Protein AF-A0A318KIQ6-F1 (afdb_monomer_lite)

Foldseek 3Di:
DVCCVPPWDPDDVVDDHTHAAAEAEAEELLQDLDDCPVVLVCLVVPPLVGHHYAYENEAPNRLQLSVVSNDLRYKYFHDPPPVLVVVVVVLVVVLVVVQVPCPPDPDDSDSPCVPPPCVGIDRDDDRDDDDSDPLFKFWAWAAEQPPRFIKIWIWGWDWDFDDDPPDTDTQTATETPDMGTDGPCVCVVADPDFFPDWDKCVRYHDACADPPPRQRGQADADPVLHGGGDNAFQWGAGSPPRDIDGDHDDPDIDIHGGGRD

Radius of gyration: 24.83 Å; chains: 1; bounding box: 54×43×73 Å

pLDDT: mean 78.23, std 15.06, range [34.94, 96.44]

Sequence (261 aa):
MNEIASQVRRSVPGGEKGDWKPLVFFMTDGKATDDTGAAVRRWKQDFAMRAHLVVIGIGKYAALEALAVLTPDVLRLENTNETALKKYIQWISASIGAQSRSVGIGEPARVSLAKLDESFLKKIEGMAQANAVDEDFVVVTGKCQNTKLPYLMKYERQNHSIRARSFHIDSEGYHLVGVYPAERDFDALSDPRANVRTVNSDLLIGTPGCPHCGNPIAFAMCSCGTVFCVQGAGTAQCPGCERELEMSASDEAFDVVRGRG

Secondary structure (DSSP, 8-state):
-HHHHHHSPPPPTTS-----S-EEEEEE-S--SS--HHHHHHIIIIITTTSEEEEEEESTT--HHHHHTT-S-EEEE---SHHHHHHHHHHHHHHHHHHHH-TTSSS-----GGG--TTTEEEP-S------S-SSEEEEEEE-TTT--EEEEEEEEEEEEEEETTEEEEEEEEEEEEEEE--TTHHHHS--SPP--EEEGGGEE--PPPTTT--SEEEEE-TTS-EEEESSSEEEE-TTT--EEEE-------EEEPPP-

InterPro domains:
  IPR028274 TerY-C metal binding domain [PF15616] (134-261)
  IPR036465 von Willebrand factor A-like domain superfamily [SSF53300] (15-94)

Organism: NCBI:txid1054498

Structure (mmCIF, N/CA/C/O backbone):
data_AF-A0A318KIQ6-F1
#
_entry.id   AF-A0A318KIQ6-F1
#
loop_
_atom_site.group_PDB
_atom_site.id
_atom_site.type_symbol
_atom_site.label_atom_id
_atom_site.label_alt_id
_atom_site.label_comp_id
_atom_site.label_asym_id
_atom_site.label_entity_id
_atom_site.label_seq_id
_atom_site.pdbx_PDB_ins_code
_atom_site.Cartn_x
_atom_site.Cartn_y
_atom_site.Cartn_z
_atom_site.occupancy
_atom_site.B_iso_or_equiv
_atom_site.auth_seq_id
_atom_site.auth_comp_id
_atom_site.auth_asym_id
_atom_site.auth_atom_id
_atom_site.pdbx_PDB_model_num
ATOM 1 N N . MET A 1 1 ? -7.172 -9.253 21.217 1.00 75.12 1 MET A N 1
ATOM 2 C CA . MET A 1 1 ? -8.401 -9.983 21.659 1.00 75.12 1 MET A CA 1
ATOM 3 C C . MET A 1 1 ? -8.138 -10.840 22.891 1.00 75.12 1 MET A C 1
ATOM 5 O O . MET A 1 1 ? -9.030 -10.966 23.725 1.00 75.12 1 MET A O 1
ATOM 9 N N . ASN A 1 2 ? -6.946 -11.429 23.023 1.00 80.88 2 ASN A N 1
ATOM 10 C CA . ASN A 1 2 ? -6.574 -12.213 24.205 1.00 80.88 2 ASN A CA 1
ATOM 11 C C . ASN A 1 2 ? -6.544 -11.346 25.474 1.00 80.88 2 ASN A C 1
ATOM 13 O O . ASN A 1 2 ? -6.908 -11.812 26.544 1.00 80.88 2 ASN A O 1
ATOM 17 N N . GLU A 1 3 ? -6.215 -10.067 25.323 1.00 80.81 3 GLU A N 1
ATOM 18 C CA . GLU A 1 3 ? -6.209 -9.046 26.368 1.00 80.81 3 GLU A CA 1
ATOM 19 C C . GLU A 1 3 ? -7.615 -8.810 26.922 1.00 80.81 3 GLU A C 1
ATOM 21 O O . GLU A 1 3 ? -7.805 -8.787 28.129 1.00 80.81 3 GLU A O 1
ATOM 26 N N . ILE A 1 4 ? -8.627 -8.710 26.052 1.00 80.81 4 ILE A N 1
ATOM 27 C CA . ILE A 1 4 ? -10.029 -8.599 26.487 1.00 80.81 4 ILE A CA 1
ATOM 28 C C . ILE A 1 4 ? -10.417 -9.850 27.282 1.00 80.81 4 ILE A C 1
ATOM 30 O O . ILE A 1 4 ? -11.077 -9.754 28.309 1.00 80.81 4 ILE A O 1
ATOM 34 N N . ALA A 1 5 ? -9.992 -11.032 26.827 1.00 81.19 5 ALA A N 1
ATOM 35 C CA . ALA A 1 5 ? -10.309 -12.284 27.504 1.00 81.19 5 ALA A CA 1
ATOM 36 C C . ALA A 1 5 ? -9.628 -12.427 28.877 1.00 81.19 5 ALA A C 1
ATOM 38 O O . ALA A 1 5 ? -10.211 -13.058 29.755 1.00 81.19 5 ALA A O 1
ATOM 39 N N . SER A 1 6 ? -8.427 -11.868 29.058 1.00 83.06 6 SER A N 1
ATOM 40 C CA . SER A 1 6 ? -7.658 -11.979 30.303 1.00 83.06 6 SER A CA 1
ATOM 41 C C . SER A 1 6 ? -7.926 -10.852 31.300 1.00 83.06 6 SER A C 1
ATOM 43 O O . SER A 1 6 ? -7.875 -11.095 32.503 1.00 83.06 6 SER A O 1
ATOM 45 N N . GLN A 1 7 ? -8.212 -9.638 30.825 1.00 83.19 7 GLN A N 1
ATOM 46 C CA . GLN A 1 7 ? -8.326 -8.445 31.671 1.00 83.19 7 GLN A CA 1
ATOM 47 C C . GLN A 1 7 ? -9.766 -8.134 32.091 1.00 83.19 7 GLN A C 1
ATOM 49 O O . GLN A 1 7 ? -9.969 -7.532 33.139 1.00 83.19 7 GLN A O 1
ATOM 54 N N . VAL A 1 8 ? -10.769 -8.538 31.303 1.00 82.31 8 VAL A N 1
ATOM 55 C CA . VAL A 1 8 ? -12.177 -8.215 31.580 1.00 82.31 8 VAL A CA 1
ATOM 56 C C . VAL A 1 8 ? -12.779 -9.279 32.492 1.00 82.31 8 VAL A C 1
ATOM 58 O O . VAL A 1 8 ? -13.010 -10.423 32.081 1.00 82.31 8 VAL A O 1
ATOM 61 N N . ARG A 1 9 ? -13.058 -8.903 33.741 1.00 81.94 9 ARG A N 1
ATOM 62 C CA . ARG A 1 9 ? -13.629 -9.799 34.751 1.00 81.94 9 ARG A CA 1
ATOM 63 C C . ARG A 1 9 ? -15.109 -10.011 34.490 1.00 81.94 9 ARG A C 1
ATOM 65 O O . ARG A 1 9 ? -15.867 -9.064 34.324 1.00 81.94 9 ARG A O 1
ATOM 72 N N . ARG A 1 10 ? -15.558 -11.263 34.486 1.00 77.50 10 ARG A N 1
ATOM 73 C CA . ARG A 1 10 ? -16.977 -11.575 34.275 1.00 77.50 10 ARG A CA 1
ATOM 74 C C . ARG A 1 10 ? -17.740 -11.491 35.587 1.00 77.50 10 ARG A C 1
ATOM 76 O O . ARG A 1 10 ? -17.247 -11.936 36.616 1.00 77.50 10 ARG A O 1
ATOM 83 N N . SER A 1 11 ? -18.963 -10.972 35.519 1.00 78.44 11 SER A N 1
ATOM 84 C CA . SER A 1 11 ? -19.898 -11.096 36.637 1.00 78.44 11 SER A CA 1
ATOM 85 C C . SER A 1 11 ? -20.251 -12.565 36.842 1.00 78.44 11 SER A C 1
ATOM 87 O O . SER A 1 11 ? -20.580 -13.262 35.878 1.00 78.44 11 SER A O 1
ATOM 89 N N . VAL A 1 12 ? -20.194 -13.020 38.089 1.00 80.38 12 VAL A N 1
ATOM 90 C CA . VAL A 1 12 ? -20.598 -14.376 38.470 1.00 80.38 12 VAL A CA 1
ATOM 91 C C . VAL A 1 12 ? -22.020 -14.308 39.036 1.00 80.38 12 VAL A C 1
ATOM 93 O O . VAL A 1 12 ? -22.269 -13.482 39.915 1.00 80.38 12 VAL A O 1
ATOM 96 N N . PRO A 1 13 ? -22.978 -15.128 38.561 1.00 77.62 13 PRO A N 1
ATOM 97 C CA . PRO A 1 13 ? -24.322 -15.158 39.136 1.00 77.62 13 PRO A CA 1
ATOM 98 C C . PRO A 1 13 ? -24.274 -15.455 40.642 1.00 77.62 13 PRO A C 1
ATOM 100 O O . PRO A 1 13 ? -23.716 -16.469 41.051 1.00 77.62 13 PRO A O 1
ATOM 103 N N . GLY A 1 14 ? -24.830 -14.560 41.464 1.00 79.88 14 GLY A N 1
ATOM 104 C CA . GLY A 1 14 ? -24.797 -14.673 42.930 1.00 79.88 14 GLY A CA 1
ATOM 105 C C . GLY A 1 14 ? -23.441 -14.365 43.583 1.00 79.88 14 GLY A C 1
ATOM 106 O O . GLY A 1 14 ? -23.311 -14.535 44.791 1.00 79.88 14 GLY A O 1
ATOM 107 N N . GLY A 1 15 ? -22.448 -13.921 42.806 1.00 79.94 15 GLY A N 1
ATOM 108 C CA . GLY A 1 15 ? -21.111 -13.561 43.275 1.00 79.94 15 GLY A CA 1
ATOM 109 C C . GLY A 1 15 ? -20.760 -12.098 43.004 1.00 79.94 15 GLY A C 1
ATOM 110 O O . GLY A 1 15 ? -21.626 -11.225 42.945 1.00 79.94 15 GLY A O 1
ATOM 111 N N . GLU A 1 16 ? -19.466 -11.823 42.842 1.00 79.12 16 GLU A N 1
ATOM 112 C CA . GLU A 1 16 ? -18.973 -10.470 42.583 1.00 79.12 16 GLU A CA 1
ATOM 113 C C . GLU A 1 16 ? -19.419 -9.943 41.212 1.00 79.12 16 GLU A C 1
ATOM 115 O O . GLU A 1 16 ? -19.421 -10.649 40.193 1.00 79.12 16 GLU A O 1
ATOM 120 N N . LYS A 1 17 ? -19.771 -8.654 41.187 1.00 76.62 17 LYS A N 1
ATOM 121 C CA . LYS A 1 17 ? -20.034 -7.921 39.952 1.00 76.62 17 LYS A CA 1
ATOM 122 C C . LYS A 1 17 ? -18.706 -7.696 39.227 1.00 76.62 17 LYS A C 1
ATOM 124 O O . LYS A 1 17 ? -17.801 -7.071 39.769 1.00 76.62 17 LYS A O 1
ATOM 129 N N . GLY A 1 18 ? -18.609 -8.208 38.007 1.00 78.69 18 GLY A N 1
ATOM 130 C CA . GLY A 1 18 ? -17.461 -8.013 37.125 1.00 78.69 18 GLY A CA 1
ATOM 131 C C . GLY A 1 18 ? -17.606 -6.782 36.232 1.00 78.69 18 GLY A C 1
ATOM 132 O O . GLY A 1 18 ? -18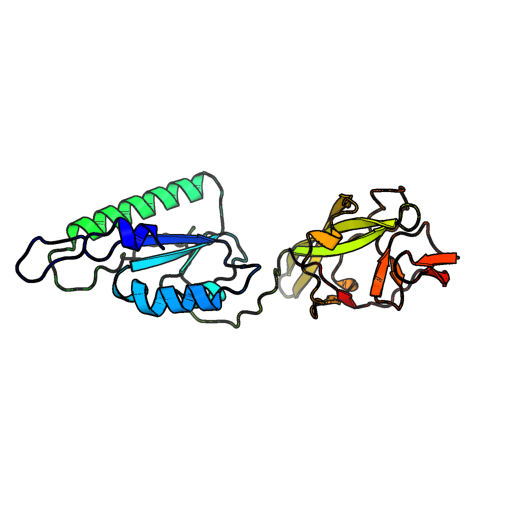.587 -6.037 36.310 1.00 78.69 18 GLY A O 1
ATOM 133 N N . ASP A 1 19 ? -16.640 -6.610 35.338 1.00 77.62 19 ASP A N 1
ATOM 134 C CA . ASP A 1 19 ? -16.618 -5.549 34.344 1.00 77.62 19 ASP A CA 1
ATOM 135 C C . ASP A 1 19 ? -17.803 -5.681 33.386 1.00 77.62 19 ASP A C 1
ATOM 137 O O . ASP A 1 19 ? -18.134 -6.757 32.874 1.00 77.62 19 ASP A O 1
ATOM 141 N N . TRP A 1 20 ? -18.462 -4.554 33.137 1.00 71.38 20 TRP A N 1
ATOM 142 C CA . TRP A 1 20 ? -19.628 -4.495 32.272 1.00 71.38 20 TRP A CA 1
ATOM 143 C C . TRP A 1 20 ? -19.266 -3.852 30.939 1.00 71.38 20 TRP A C 1
ATOM 145 O O . TRP A 1 20 ? -18.871 -2.691 30.908 1.00 71.38 20 TRP A O 1
ATOM 155 N N . LYS A 1 21 ? -19.437 -4.617 29.853 1.00 75.56 21 LYS A N 1
ATOM 156 C CA . LYS A 1 21 ? -19.356 -4.177 28.449 1.00 75.56 21 LYS A CA 1
ATOM 157 C C . LYS A 1 21 ? -18.238 -3.153 28.172 1.00 75.56 21 LYS A C 1
ATOM 159 O O . LYS A 1 21 ? -18.542 -1.981 27.958 1.00 75.56 21 LYS A O 1
ATOM 164 N N . PRO A 1 22 ? -16.958 -3.576 28.142 1.00 82.06 22 PRO A N 1
ATOM 165 C CA . PRO A 1 22 ? -15.842 -2.684 27.839 1.00 82.06 22 PRO A CA 1
ATOM 166 C C . PRO A 1 22 ? -16.040 -1.937 26.518 1.00 82.06 22 PRO A C 1
ATOM 168 O O . PRO A 1 22 ? -16.505 -2.512 25.530 1.00 82.06 22 PRO A O 1
ATOM 171 N N . LEU A 1 23 ? -15.627 -0.672 26.509 1.00 82.69 23 LEU A N 1
ATOM 172 C CA . LEU A 1 23 ? -15.538 0.151 25.311 1.00 82.69 23 LEU A CA 1
ATOM 173 C C . LEU A 1 23 ? -14.182 -0.084 24.637 1.00 82.69 23 LEU A C 1
ATOM 175 O O . LEU A 1 23 ? -13.133 0.119 25.248 1.00 82.69 23 LEU A O 1
ATOM 179 N N . VAL A 1 24 ? -14.208 -0.523 23.384 1.00 86.75 24 VAL A N 1
ATOM 180 C CA . VAL A 1 24 ? -13.029 -0.832 22.575 1.00 86.75 24 VAL A CA 1
ATOM 181 C C . VAL A 1 24 ? -12.969 0.160 21.425 1.00 86.75 24 VAL A C 1
ATOM 183 O O . VAL A 1 24 ? -13.908 0.256 20.638 1.00 86.75 24 VAL A O 1
ATOM 186 N N . PHE A 1 25 ? -11.851 0.872 21.313 1.00 86.88 25 PHE A N 1
ATOM 187 C CA . PHE A 1 25 ? -11.543 1.695 20.150 1.00 86.88 25 PHE A CA 1
ATOM 188 C C . PHE A 1 25 ? -10.567 0.934 19.258 1.00 86.88 25 PHE A C 1
ATOM 190 O O . PHE A 1 25 ? -9.496 0.533 19.715 1.00 86.88 25 PHE A O 1
ATOM 197 N N . PHE A 1 26 ? -10.934 0.726 17.998 1.00 89.69 26 PHE A N 1
ATOM 198 C CA . PHE A 1 26 ? -10.066 0.105 17.001 1.00 89.69 26 PHE A CA 1
ATOM 199 C C . PHE A 1 26 ? -9.763 1.114 15.900 1.00 89.69 26 PHE A C 1
ATOM 201 O O . PHE A 1 26 ? -10.682 1.619 15.265 1.00 89.69 26 PHE A O 1
ATOM 208 N N . MET A 1 27 ? -8.486 1.431 15.697 1.00 88.56 27 MET A N 1
ATOM 209 C CA . MET A 1 27 ? -8.049 2.438 14.731 1.00 88.56 27 MET A CA 1
ATOM 210 C C . MET A 1 27 ? -7.186 1.779 13.655 1.00 88.56 27 MET A C 1
ATOM 212 O O . MET A 1 27 ? -6.229 1.081 13.983 1.00 88.56 27 MET A O 1
ATOM 216 N N . THR A 1 28 ? -7.536 1.967 12.385 1.00 88.31 28 THR A N 1
ATOM 217 C CA . THR A 1 28 ? -6.867 1.344 11.227 1.00 88.31 28 THR A CA 1
ATOM 218 C C . THR A 1 28 ? -7.294 2.063 9.946 1.00 88.31 28 THR A C 1
ATOM 220 O O . THR A 1 28 ? -8.282 2.783 9.955 1.00 88.31 28 THR A O 1
ATOM 223 N N . ASP A 1 29 ? -6.587 1.890 8.838 1.00 84.88 29 ASP A N 1
ATOM 224 C CA . ASP A 1 29 ? -7.044 2.297 7.504 1.00 84.88 29 ASP A CA 1
ATOM 225 C C . ASP A 1 29 ? -8.009 1.274 6.864 1.00 84.88 29 ASP A C 1
ATOM 227 O O . ASP A 1 29 ? -8.591 1.546 5.819 1.00 84.88 29 ASP A O 1
ATOM 231 N N . GLY A 1 30 ? -8.212 0.105 7.482 1.00 84.81 30 GLY A N 1
ATOM 232 C CA . GLY A 1 30 ? -9.109 -0.948 6.998 1.00 84.81 30 GLY A CA 1
ATOM 233 C C . GLY A 1 30 ? -8.568 -1.787 5.841 1.00 84.81 30 GLY A C 1
ATOM 234 O O . GLY A 1 30 ? -9.305 -2.621 5.314 1.00 84.81 30 GLY A O 1
ATOM 235 N N . LYS A 1 31 ? -7.299 -1.611 5.457 1.00 82.31 31 LYS A N 1
ATOM 236 C CA . LYS A 1 31 ? -6.677 -2.288 4.311 1.00 82.31 31 LYS A CA 1
ATOM 237 C C . LYS A 1 31 ? -5.806 -3.460 4.772 1.00 82.31 31 LYS A C 1
ATOM 239 O O . LYS A 1 31 ? -4.585 -3.423 4.683 1.00 82.31 31 LYS A O 1
ATOM 244 N N . ALA A 1 32 ? -6.440 -4.508 5.297 1.00 80.50 32 ALA A N 1
ATOM 245 C CA . ALA A 1 32 ? -5.714 -5.709 5.710 1.00 80.50 32 ALA A CA 1
ATOM 246 C C . ALA A 1 32 ? -5.013 -6.385 4.516 1.00 80.50 32 ALA A C 1
ATOM 248 O O . ALA A 1 32 ? -5.614 -6.558 3.454 1.00 80.50 32 ALA A O 1
ATOM 249 N N . THR A 1 33 ? -3.754 -6.778 4.706 1.00 73.56 33 THR A N 1
ATOM 250 C CA . THR A 1 33 ? -2.935 -7.484 3.705 1.00 73.56 33 THR A CA 1
ATOM 251 C C . THR A 1 33 ? -3.092 -9.008 3.779 1.00 73.56 33 THR A C 1
ATOM 253 O O . THR A 1 33 ? -2.678 -9.719 2.864 1.00 73.56 33 THR A O 1
ATOM 256 N N . ASP A 1 34 ? -3.732 -9.522 4.832 1.00 76.94 34 ASP A N 1
ATOM 257 C CA . ASP A 1 34 ? -3.963 -10.939 5.107 1.00 76.94 34 ASP A CA 1
ATOM 258 C C . ASP A 1 34 ? -5.462 -11.319 5.138 1.00 76.94 34 ASP A C 1
ATOM 260 O O . ASP A 1 34 ? -6.363 -10.484 5.014 1.00 76.94 34 ASP A O 1
ATOM 264 N N . ASP A 1 35 ? -5.753 -12.621 5.268 1.00 81.12 35 ASP A N 1
ATOM 265 C CA . ASP A 1 35 ? -7.132 -13.102 5.430 1.00 81.12 35 ASP A CA 1
ATOM 266 C C . ASP A 1 35 ? -7.628 -12.875 6.866 1.00 81.12 35 ASP A C 1
ATOM 268 O O . ASP A 1 35 ? -7.329 -13.626 7.798 1.00 81.12 35 ASP A O 1
ATOM 272 N N . THR A 1 36 ? -8.473 -11.860 7.030 1.00 86.69 36 THR A N 1
ATOM 273 C CA . THR A 1 36 ? -9.065 -11.487 8.321 1.00 86.69 36 THR A CA 1
ATOM 274 C C . THR A 1 36 ? -10.275 -12.336 8.724 1.00 86.69 36 THR A C 1
ATOM 276 O O . THR A 1 36 ? -10.779 -12.208 9.847 1.00 86.69 36 THR A O 1
ATOM 279 N N . GLY A 1 37 ? -10.760 -13.238 7.863 1.00 88.44 37 GLY A N 1
ATOM 280 C CA . GLY A 1 37 ? -12.037 -13.927 8.043 1.00 88.44 37 GLY A CA 1
ATOM 281 C C . GLY A 1 37 ? -12.143 -14.714 9.353 1.00 88.44 37 GLY A C 1
ATOM 282 O O . GLY A 1 37 ? -13.185 -14.691 10.014 1.00 88.44 37 GLY A O 1
ATOM 283 N N . ALA A 1 38 ? -11.067 -15.384 9.774 1.00 90.81 38 ALA A N 1
ATOM 284 C CA . ALA A 1 38 ? -11.039 -16.123 11.038 1.00 90.81 38 ALA A CA 1
ATOM 285 C C . ALA A 1 38 ? -11.141 -15.195 12.262 1.00 90.81 38 ALA A C 1
ATOM 287 O O . ALA A 1 38 ? -11.901 -15.477 13.193 1.00 90.81 38 ALA A O 1
ATOM 288 N N . ALA A 1 39 ? -10.430 -14.065 12.242 1.00 90.06 39 ALA A N 1
ATOM 289 C CA . ALA A 1 39 ? -10.458 -13.078 13.317 1.00 90.06 39 ALA A CA 1
ATOM 290 C C . ALA A 1 39 ? -11.828 -12.389 13.418 1.00 90.06 39 ALA A C 1
ATOM 292 O O . ALA A 1 39 ? -12.369 -12.265 14.518 1.00 90.06 39 ALA A O 1
ATOM 293 N N . VAL A 1 40 ? -12.431 -12.027 12.278 1.00 91.25 40 VAL A N 1
ATOM 294 C CA . VAL A 1 40 ? -13.781 -11.440 12.211 1.00 91.25 40 VAL A CA 1
ATOM 295 C C . VAL A 1 40 ? -14.828 -12.406 12.770 1.00 91.25 40 VAL A C 1
ATOM 297 O O . VAL A 1 40 ? -15.686 -11.997 13.556 1.00 91.25 40 VAL A O 1
ATOM 300 N N . ARG A 1 41 ? -14.760 -13.699 12.415 1.00 93.31 41 ARG A N 1
ATOM 301 C CA . ARG A 1 41 ? -15.674 -14.721 12.960 1.00 93.31 41 ARG A CA 1
ATOM 302 C C . ARG A 1 41 ? -15.544 -14.842 14.475 1.00 93.31 41 ARG A C 1
ATOM 304 O O . ARG A 1 41 ? -16.560 -14.770 15.165 1.00 93.31 41 ARG A O 1
ATOM 311 N N . ARG A 1 42 ? -14.314 -14.946 14.988 1.00 92.38 42 ARG A N 1
ATOM 312 C CA . ARG A 1 42 ? -14.042 -15.002 16.433 1.00 92.38 42 ARG A CA 1
ATOM 313 C C . ARG A 1 42 ? -14.579 -13.766 17.156 1.00 92.38 42 ARG A C 1
ATOM 315 O O . ARG A 1 42 ? -15.232 -13.897 18.185 1.00 92.38 42 ARG A O 1
ATOM 322 N N . TRP A 1 43 ? -14.361 -12.572 16.604 1.00 92.50 43 TRP A N 1
ATOM 323 C CA . TRP A 1 43 ? -14.904 -11.328 17.155 1.00 92.50 43 TRP A CA 1
ATOM 324 C C . TRP A 1 43 ? -16.432 -11.373 17.278 1.00 92.50 43 TRP A C 1
ATOM 326 O O . TRP A 1 43 ? -16.971 -11.111 18.354 1.00 92.50 43 TRP A O 1
ATOM 336 N N . LYS A 1 44 ? -17.134 -11.740 16.199 1.00 91.62 44 LYS A N 1
ATOM 337 C CA . LYS A 1 44 ? -18.604 -11.785 16.174 1.00 91.62 44 LYS A CA 1
ATOM 338 C C . LYS A 1 44 ? -19.184 -12.808 17.145 1.00 91.62 44 LYS A C 1
ATOM 340 O O . LYS A 1 44 ? -20.165 -12.507 17.816 1.00 91.62 44 LYS A O 1
ATOM 345 N N . GLN A 1 45 ? -18.585 -13.994 17.204 1.00 91.56 45 GLN A N 1
ATOM 346 C CA . GLN A 1 45 ? -19.054 -15.089 18.053 1.00 91.56 45 GLN A CA 1
ATOM 347 C C . GLN A 1 45 ? -18.813 -14.793 19.529 1.00 91.56 45 GLN A C 1
ATOM 349 O O . GLN A 1 45 ? -19.724 -14.912 20.347 1.00 91.56 45 GLN A O 1
ATOM 354 N N . ASP A 1 46 ? -17.599 -14.362 19.861 1.00 89.25 46 ASP A N 1
ATOM 355 C CA . ASP A 1 46 ? -17.192 -14.285 21.251 1.00 89.25 46 ASP A CA 1
ATOM 356 C C . ASP A 1 46 ? -17.365 -12.880 21.820 1.00 89.25 46 ASP A C 1
ATOM 358 O O . ASP A 1 46 ? -17.721 -12.746 22.979 1.00 89.25 46 ASP A O 1
ATOM 362 N N . PHE A 1 47 ? -17.108 -11.798 21.092 1.00 88.81 47 PHE A N 1
ATOM 363 C CA . PHE A 1 47 ? -16.880 -10.488 21.720 1.00 88.81 47 PHE A CA 1
ATOM 364 C C . PHE A 1 47 ? -17.926 -9.423 21.378 1.00 88.81 47 PHE A C 1
ATOM 366 O O . PHE A 1 47 ? -18.216 -8.595 22.239 1.00 88.81 47 PHE A O 1
ATOM 373 N N . ALA A 1 48 ? -18.550 -9.471 20.199 1.00 87.81 48 ALA A N 1
ATOM 374 C CA . ALA A 1 48 ? -19.439 -8.409 19.709 1.00 87.81 48 ALA A CA 1
ATOM 375 C C . ALA A 1 48 ? -20.634 -8.089 20.632 1.00 87.81 48 ALA A C 1
ATOM 377 O O . ALA A 1 48 ? -21.052 -6.942 20.730 1.00 87.81 48 ALA A O 1
ATOM 378 N N . MET A 1 49 ? -21.165 -9.079 21.357 1.00 83.88 49 MET A N 1
ATOM 379 C CA . MET A 1 49 ? -22.258 -8.866 22.324 1.00 83.88 49 MET A CA 1
ATOM 380 C C . MET A 1 49 ? -21.777 -8.402 23.707 1.00 83.88 49 MET A C 1
ATOM 382 O O . MET A 1 49 ? -22.573 -7.944 24.534 1.00 83.88 49 MET A O 1
ATOM 386 N N . ARG A 1 50 ? -20.479 -8.558 23.979 1.00 81.44 50 ARG A N 1
ATOM 387 C CA . ARG A 1 50 ? -19.859 -8.361 25.295 1.00 81.44 50 ARG A CA 1
ATOM 388 C C . ARG A 1 50 ? -18.979 -7.126 25.368 1.00 81.44 50 ARG A C 1
ATOM 390 O O . ARG A 1 50 ? -18.578 -6.780 26.466 1.00 81.44 50 ARG A O 1
ATOM 397 N N . ALA A 1 51 ? -18.692 -6.473 24.253 1.00 86.62 51 ALA A N 1
ATOM 398 C CA . ALA A 1 51 ? -17.917 -5.246 24.184 1.00 86.62 51 ALA A CA 1
ATOM 399 C C . ALA A 1 51 ? -18.626 -4.255 23.262 1.00 86.62 51 ALA A C 1
ATOM 401 O O . ALA A 1 51 ? -19.260 -4.657 22.286 1.00 86.62 51 ALA A O 1
ATOM 402 N N . HIS A 1 52 ? -18.515 -2.962 23.557 1.00 85.50 52 HIS A N 1
ATOM 403 C CA . HIS A 1 52 ? -18.922 -1.924 22.618 1.00 85.50 52 HIS A CA 1
ATOM 404 C C . HIS A 1 52 ? -17.707 -1.547 21.774 1.00 85.50 52 HIS A C 1
ATOM 406 O O . HIS A 1 52 ? -16.735 -1.023 22.303 1.00 85.50 52 HIS A O 1
ATOM 412 N N . LEU A 1 53 ? -17.733 -1.863 20.479 1.00 88.81 53 LEU A N 1
ATOM 413 C CA . LEU A 1 53 ? -16.644 -1.543 19.558 1.00 88.81 53 LEU A CA 1
ATOM 414 C C . LEU A 1 53 ? -16.979 -0.287 18.758 1.00 88.81 53 LEU A C 1
ATOM 416 O O . LEU A 1 53 ? -17.993 -0.256 18.060 1.00 88.81 53 LEU A O 1
ATOM 420 N N . VAL A 1 54 ? -16.082 0.693 18.817 1.00 87.31 54 VAL A N 1
ATOM 421 C CA . VAL A 1 54 ? -16.046 1.857 17.931 1.00 87.31 54 VAL A CA 1
ATOM 422 C C . VAL A 1 54 ? -14.827 1.709 17.028 1.00 87.31 54 VAL A C 1
ATOM 424 O O . VAL A 1 54 ? -13.701 1.588 17.517 1.00 87.31 54 VAL A O 1
ATOM 427 N N . VAL A 1 55 ? -15.043 1.700 15.715 1.00 90.00 55 VAL A N 1
ATOM 428 C CA . VAL A 1 55 ? -13.955 1.618 14.734 1.00 90.00 55 VAL A CA 1
ATOM 429 C C . VAL A 1 55 ? -13.701 2.992 14.132 1.00 90.00 55 VAL A C 1
ATOM 431 O O . VAL A 1 55 ? -14.637 3.699 13.774 1.00 90.00 55 VAL A O 1
ATOM 434 N N . ILE A 1 56 ? -12.432 3.366 14.004 1.00 86.81 56 ILE A N 1
ATOM 435 C CA . ILE A 1 56 ? -11.998 4.608 13.377 1.00 86.81 56 ILE A CA 1
ATOM 436 C C . ILE A 1 56 ? -11.104 4.278 12.190 1.00 86.81 56 ILE A C 1
ATOM 438 O O . ILE A 1 56 ? -9.973 3.822 12.356 1.00 86.81 56 ILE A O 1
ATOM 442 N N . GLY A 1 57 ? -11.626 4.546 11.000 1.00 88.19 57 GLY A N 1
ATOM 443 C CA . GLY A 1 57 ? -10.876 4.551 9.759 1.00 88.19 57 GLY A CA 1
ATOM 444 C C . GLY A 1 57 ? -9.973 5.773 9.673 1.00 88.19 57 GLY A C 1
ATOM 445 O O . GLY A 1 57 ? -10.477 6.896 9.656 1.00 88.19 57 GLY A O 1
ATOM 446 N N . ILE A 1 58 ? -8.661 5.576 9.617 1.00 85.75 58 ILE A N 1
ATOM 447 C CA . ILE A 1 58 ? -7.687 6.664 9.500 1.00 85.75 58 ILE A CA 1
ATOM 448 C C . ILE A 1 58 ? -7.393 6.934 8.026 1.00 85.75 58 ILE A C 1
ATOM 450 O O . ILE A 1 58 ? -7.000 6.034 7.290 1.00 85.75 58 ILE A O 1
ATOM 454 N N . GLY A 1 59 ? -7.518 8.196 7.626 1.00 75.25 59 GLY A N 1
ATOM 455 C CA . GLY A 1 59 ? -7.200 8.660 6.284 1.00 75.25 59 GLY A CA 1
ATOM 456 C C . GLY A 1 59 ? -8.432 8.834 5.402 1.00 75.25 59 GLY A C 1
ATOM 457 O O . GLY A 1 59 ? -9.499 8.253 5.619 1.00 75.25 59 GLY A O 1
ATOM 458 N N . LYS A 1 60 ? -8.271 9.674 4.375 1.00 72.00 60 LYS A N 1
ATOM 459 C CA . LYS A 1 60 ? -9.328 10.036 3.420 1.00 72.00 60 LYS A CA 1
ATOM 460 C C . LYS A 1 60 ? -9.932 8.816 2.712 1.00 72.00 60 LYS A C 1
ATOM 462 O O . LYS A 1 60 ? -11.125 8.820 2.421 1.00 72.00 60 LYS A O 1
ATOM 467 N N . TYR A 1 61 ? -9.125 7.782 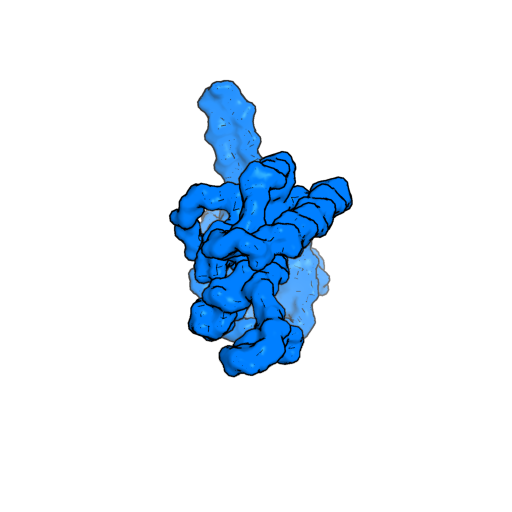2.496 1.00 72.56 61 TYR A N 1
ATOM 468 C CA . TYR A 1 61 ? -9.474 6.593 1.720 1.00 72.56 61 TYR A CA 1
ATOM 469 C C . TYR A 1 61 ? -9.410 5.305 2.551 1.00 72.56 61 TYR A C 1
ATOM 471 O O . TYR A 1 61 ? -9.159 4.220 2.029 1.00 72.56 61 TYR A O 1
ATOM 479 N N . ALA A 1 62 ? -9.618 5.415 3.867 1.00 80.25 62 ALA A N 1
ATOM 480 C CA . ALA A 1 62 ? -9.789 4.236 4.702 1.00 80.25 62 ALA A CA 1
ATOM 481 C C . ALA A 1 62 ? -10.920 3.352 4.142 1.00 80.25 62 ALA A C 1
ATOM 483 O O . ALA A 1 62 ? -11.998 3.868 3.819 1.00 80.25 62 ALA A O 1
ATOM 484 N N . ALA A 1 63 ? -10.680 2.041 4.064 1.00 81.19 63 ALA A N 1
ATOM 485 C CA . ALA A 1 63 ? -11.616 1.022 3.595 1.00 81.19 63 ALA A CA 1
ATOM 486 C C . ALA A 1 63 ? -12.659 0.730 4.681 1.00 81.19 63 ALA A C 1
ATOM 488 O O . ALA A 1 63 ? -12.647 -0.298 5.365 1.00 81.19 63 ALA A O 1
ATOM 489 N N . LEU A 1 64 ? -13.547 1.694 4.896 1.00 83.31 64 LEU A N 1
ATOM 490 C CA . LEU A 1 64 ? -14.474 1.672 6.017 1.00 83.31 64 LEU A CA 1
ATOM 491 C C . LEU A 1 64 ? -15.517 0.560 5.914 1.00 83.31 64 LEU A C 1
ATOM 493 O O . LEU A 1 64 ? -16.038 0.097 6.925 1.00 83.31 64 LEU A O 1
ATOM 497 N N . GLU A 1 65 ? -15.826 0.111 4.709 1.00 80.19 65 GLU A N 1
ATOM 498 C CA . GLU A 1 65 ? -16.830 -0.916 4.461 1.00 80.19 65 GLU A CA 1
ATOM 499 C C . GLU A 1 65 ? -16.304 -2.296 4.854 1.00 80.19 65 GLU A C 1
ATOM 501 O O . GLU A 1 65 ? -17.050 -3.109 5.404 1.00 80.19 65 GLU A O 1
ATOM 506 N N . ALA A 1 66 ? -14.993 -2.519 4.704 1.00 81.75 66 ALA A N 1
ATOM 507 C CA . ALA A 1 66 ? -14.318 -3.674 5.286 1.00 81.75 66 ALA A CA 1
ATOM 508 C C . ALA A 1 66 ? -14.382 -3.650 6.824 1.00 81.75 66 ALA A C 1
ATOM 510 O O . ALA A 1 66 ? -14.460 -4.701 7.458 1.00 81.75 66 ALA A O 1
ATOM 511 N N . LEU A 1 67 ? -14.412 -2.461 7.433 1.00 88.88 67 LEU A N 1
ATOM 512 C CA . LEU A 1 67 ? -14.503 -2.273 8.883 1.00 88.88 67 LEU A CA 1
ATOM 513 C C . LEU A 1 67 ? -15.936 -2.372 9.421 1.00 88.88 67 LEU A C 1
ATOM 515 O O . LEU A 1 67 ? -16.142 -2.863 10.533 1.00 88.88 67 LEU A O 1
ATOM 519 N N . ALA A 1 68 ? -16.933 -1.982 8.625 1.00 87.19 68 ALA A N 1
ATOM 520 C CA . ALA A 1 68 ? -18.353 -2.032 8.981 1.00 87.19 68 ALA A CA 1
ATOM 521 C C . ALA A 1 68 ? -18.850 -3.456 9.278 1.00 87.19 68 ALA A C 1
ATOM 523 O O . ALA A 1 68 ? -19.841 -3.647 9.984 1.00 87.19 68 ALA A O 1
ATOM 524 N N . VAL A 1 69 ? -18.127 -4.482 8.814 1.00 87.62 69 VAL A N 1
ATOM 525 C CA . VAL A 1 69 ? -18.407 -5.879 9.168 1.00 87.62 69 VAL A CA 1
ATOM 526 C C . VAL A 1 69 ? -18.244 -6.155 10.670 1.00 87.62 69 VAL A C 1
ATOM 528 O O . VAL A 1 69 ? -18.836 -7.116 11.165 1.00 87.62 69 VAL A O 1
ATOM 531 N N . LEU A 1 70 ? -17.444 -5.355 11.387 1.00 89.69 70 LEU A N 1
ATOM 532 C CA . LEU A 1 70 ? -17.120 -5.541 12.805 1.00 89.69 70 LEU A CA 1
ATOM 533 C C . LEU A 1 70 ? -18.135 -4.873 13.741 1.00 89.69 70 LEU A C 1
ATOM 535 O O . LEU A 1 70 ? -18.430 -5.423 14.805 1.00 89.69 70 LEU A O 1
ATOM 539 N N . THR A 1 71 ? -18.634 -3.692 13.367 1.00 88.19 71 THR A N 1
ATOM 540 C CA . THR A 1 71 ? -19.558 -2.863 14.156 1.00 88.19 71 THR A CA 1
ATOM 541 C C . THR A 1 71 ? -20.253 -1.836 13.250 1.00 88.19 71 THR A C 1
ATOM 543 O O . THR A 1 71 ? -19.638 -1.385 12.286 1.00 88.19 71 THR A O 1
ATOM 546 N N . PRO A 1 72 ? -21.496 -1.414 13.549 1.00 83.12 72 PRO A N 1
ATOM 547 C CA . PRO A 1 72 ? -22.121 -0.267 12.882 1.00 83.12 72 PRO A CA 1
ATOM 548 C C . PRO A 1 72 ? -21.511 1.088 13.289 1.00 83.12 72 PRO A C 1
ATOM 550 O O . PRO A 1 72 ? -21.741 2.094 12.618 1.00 83.12 72 PRO A O 1
ATOM 553 N N . ASP A 1 73 ? -20.757 1.144 14.389 1.00 85.81 73 ASP A N 1
ATOM 554 C CA . ASP A 1 73 ? -20.143 2.374 14.895 1.00 85.81 73 ASP A CA 1
ATOM 555 C C . ASP A 1 73 ? -18.759 2.595 14.264 1.00 85.81 73 ASP A C 1
ATOM 557 O O . ASP A 1 73 ? -17.727 2.496 14.932 1.00 85.81 73 ASP A O 1
ATOM 561 N N . VAL A 1 74 ? -18.749 2.864 12.954 1.00 85.44 74 VAL A N 1
ATOM 562 C CA . VAL A 1 74 ? -17.543 3.207 12.184 1.00 85.44 74 VAL A CA 1
ATOM 563 C C . VAL A 1 74 ? -17.493 4.709 11.920 1.00 85.44 74 VAL A C 1
ATOM 565 O O . VAL A 1 74 ? -18.458 5.304 11.436 1.00 85.44 74 VAL A O 1
ATOM 568 N N . LEU A 1 75 ? -16.352 5.315 12.227 1.00 84.12 75 LEU A N 1
ATOM 569 C CA . LEU A 1 75 ? -16.067 6.731 12.033 1.00 84.12 75 LEU A CA 1
ATOM 570 C C . LEU A 1 75 ? -14.860 6.894 11.106 1.00 84.12 75 LEU A C 1
ATOM 572 O O . LEU A 1 75 ? -13.948 6.072 11.139 1.00 84.12 75 LEU A O 1
ATOM 576 N N . ARG A 1 76 ? -14.815 7.967 10.315 1.00 83.69 76 ARG A N 1
ATOM 577 C CA . ARG A 1 76 ? -13.617 8.351 9.550 1.00 83.69 76 ARG A CA 1
ATOM 578 C C . ARG A 1 76 ? -12.897 9.512 10.218 1.00 83.69 76 ARG A C 1
ATOM 580 O O . ARG A 1 76 ? -13.526 10.526 10.506 1.00 83.69 76 ARG A O 1
ATOM 587 N N . LEU A 1 77 ? -11.583 9.385 10.371 1.00 82.88 77 LEU A N 1
ATOM 588 C CA . LEU A 1 77 ? -10.667 10.465 10.717 1.00 82.88 77 LEU A CA 1
ATOM 589 C C . LEU A 1 77 ? -9.894 10.877 9.453 1.00 82.88 77 LEU A C 1
ATOM 591 O O . LEU A 1 77 ? -8.902 10.248 9.091 1.00 82.88 77 LEU A O 1
ATOM 595 N N . GLU A 1 78 ? -10.371 11.913 8.757 1.00 71.25 78 GLU A N 1
ATOM 596 C CA . GLU A 1 78 ? -9.785 12.371 7.483 1.00 71.25 78 GLU A CA 1
ATOM 597 C C . GLU A 1 78 ? -8.481 13.159 7.677 1.00 71.25 78 GLU A C 1
ATOM 599 O O . GLU A 1 78 ? -7.558 13.032 6.875 1.00 71.25 78 GLU A O 1
ATOM 604 N N . ASN A 1 79 ? -8.401 13.968 8.738 1.00 68.19 79 ASN A N 1
ATOM 605 C CA . ASN A 1 79 ? -7.273 14.853 9.011 1.00 68.19 79 ASN A CA 1
ATOM 606 C C . ASN A 1 79 ? -6.534 14.399 10.274 1.00 68.19 79 ASN A C 1
ATOM 608 O O . ASN A 1 79 ? -7.101 14.387 11.366 1.00 68.19 79 ASN A O 1
ATOM 612 N N . THR A 1 80 ? -5.263 14.041 10.120 1.00 69.19 80 THR A N 1
ATOM 613 C CA . THR A 1 80 ? -4.391 13.563 11.202 1.00 69.19 80 THR A CA 1
ATOM 614 C C . THR A 1 80 ? -3.459 14.648 11.741 1.00 69.19 80 THR A C 1
ATOM 616 O O . THR A 1 80 ? -2.513 14.340 12.465 1.00 69.19 80 THR A O 1
ATOM 619 N N . ASN A 1 81 ? -3.709 15.925 11.425 1.00 76.69 81 ASN A N 1
ATOM 620 C CA . ASN A 1 81 ? -2.945 17.016 12.019 1.00 76.69 81 ASN A CA 1
ATOM 621 C C . ASN A 1 81 ? -3.090 17.043 13.553 1.00 76.69 81 ASN A C 1
ATOM 623 O O . ASN A 1 81 ? -4.055 16.537 14.135 1.00 76.69 81 ASN A O 1
ATOM 627 N N . GLU A 1 82 ? -2.111 17.649 14.224 1.00 77.75 82 GLU A N 1
ATOM 628 C CA . GLU A 1 82 ? -2.012 17.624 15.687 1.00 77.75 82 GLU A CA 1
ATOM 629 C C . GLU A 1 82 ? -3.277 18.171 16.375 1.00 77.75 82 GLU A C 1
ATOM 631 O O . GLU A 1 82 ? -3.726 17.643 17.394 1.00 77.75 82 GLU A O 1
ATOM 636 N N . THR A 1 83 ? -3.892 19.210 15.803 1.00 78.62 83 THR A N 1
ATOM 637 C CA . THR A 1 83 ? -5.124 19.810 16.327 1.00 78.62 83 THR A CA 1
ATOM 638 C C . THR A 1 83 ? -6.304 18.841 16.256 1.00 78.62 83 THR A C 1
ATOM 640 O O . THR A 1 83 ? -7.031 18.698 17.242 1.00 78.62 83 THR A O 1
ATOM 643 N N . ALA A 1 84 ? -6.495 18.164 15.122 1.00 71.81 84 ALA A N 1
ATOM 644 C CA . ALA A 1 84 ? -7.570 17.197 14.920 1.00 71.81 84 ALA A CA 1
ATOM 645 C C . ALA A 1 84 ? -7.401 15.981 15.839 1.00 71.81 84 ALA A C 1
ATOM 647 O O . ALA A 1 84 ? -8.356 15.571 16.500 1.00 71.81 84 ALA A O 1
ATOM 648 N N . LEU A 1 85 ? -6.172 15.474 15.981 1.00 77.62 85 LEU A N 1
ATOM 649 C CA . LEU A 1 85 ? -5.885 14.351 16.873 1.00 77.62 85 LEU A CA 1
ATOM 650 C C . LEU A 1 85 ? -6.127 14.705 18.352 1.00 77.62 85 LEU A C 1
ATOM 652 O O . LEU A 1 85 ? -6.710 13.909 19.089 1.00 77.62 85 LEU A O 1
ATOM 656 N N . LYS A 1 86 ? -5.753 15.915 18.795 1.00 80.62 86 LYS A N 1
ATOM 657 C CA . LYS A 1 86 ? -6.047 16.388 20.163 1.00 80.62 86 LYS A CA 1
ATOM 658 C C . LYS A 1 86 ? -7.548 16.463 20.432 1.00 80.62 86 LYS A C 1
ATOM 660 O O . LYS A 1 86 ? -8.003 15.957 21.458 1.00 80.62 86 LYS A O 1
ATOM 665 N N . LYS A 1 87 ? -8.319 17.053 19.513 1.00 76.94 87 LYS A N 1
ATOM 666 C CA . LYS A 1 87 ? -9.788 17.112 19.617 1.00 76.94 87 LYS A CA 1
ATOM 667 C C . LYS A 1 87 ? -10.406 15.716 19.669 1.00 76.94 87 LYS A C 1
ATOM 669 O O . LYS A 1 87 ? -11.311 15.466 20.461 1.00 76.94 87 LYS A O 1
ATOM 674 N N . TYR A 1 88 ? -9.866 14.791 18.885 1.00 76.00 88 TYR A N 1
ATOM 675 C CA . TYR A 1 88 ? -10.293 13.401 18.881 1.00 76.00 88 TYR A CA 1
ATOM 676 C C . TYR A 1 88 ? -10.045 12.699 20.228 1.00 76.00 88 TYR A C 1
ATOM 678 O O . TYR A 1 88 ? -10.959 12.087 20.781 1.00 76.00 88 TYR A O 1
ATOM 686 N N . ILE A 1 89 ? -8.856 12.847 20.821 1.00 79.31 89 ILE A N 1
ATOM 687 C CA . ILE A 1 89 ? -8.549 12.281 22.149 1.00 79.31 89 ILE A CA 1
ATOM 688 C C . ILE A 1 89 ? -9.453 12.895 23.230 1.00 79.31 89 ILE A C 1
ATOM 690 O O . ILE A 1 89 ? -9.944 12.186 24.114 1.00 79.31 89 ILE A O 1
ATOM 694 N N . GLN A 1 90 ? -9.728 14.200 23.154 1.00 80.56 90 GLN A N 1
ATOM 695 C CA . GLN A 1 90 ? -10.684 14.865 24.046 1.00 80.56 90 GLN A CA 1
ATOM 696 C C . GLN A 1 90 ? -12.095 14.277 23.908 1.00 80.56 90 GLN A C 1
ATOM 698 O O . GLN A 1 90 ? -12.754 14.020 24.917 1.00 80.56 90 GLN A O 1
ATOM 703 N N . TRP A 1 91 ? -12.540 13.995 22.682 1.00 78.50 91 TRP A N 1
ATOM 704 C CA . TRP A 1 91 ? -13.819 13.338 22.421 1.00 78.50 91 TRP A CA 1
ATOM 705 C C . TRP A 1 91 ? -13.872 11.895 22.955 1.00 78.50 91 TRP A C 1
ATOM 707 O O . TRP A 1 91 ? -14.863 11.531 23.596 1.00 78.50 91 TRP A O 1
ATOM 717 N N . ILE A 1 92 ? -12.809 11.092 22.790 1.00 78.69 92 ILE A N 1
ATOM 718 C CA . ILE A 1 92 ? -12.701 9.760 23.424 1.00 78.69 92 ILE A CA 1
ATOM 719 C C . ILE A 1 92 ? -12.882 9.900 24.938 1.00 78.69 92 ILE A C 1
ATOM 721 O O . ILE A 1 92 ? -13.677 9.186 25.552 1.00 78.69 92 ILE A O 1
ATOM 725 N N . SER A 1 93 ? -12.164 10.848 25.538 1.00 76.94 93 SER A N 1
ATOM 726 C CA . SER A 1 93 ? -12.151 11.060 26.988 1.00 76.94 93 SER A CA 1
ATOM 727 C C . SER A 1 93 ? -13.540 11.451 27.506 1.00 76.94 93 SER A C 1
ATOM 729 O O . SER A 1 93 ? -14.017 10.912 28.507 1.00 76.94 93 SER A O 1
ATOM 731 N N . ALA A 1 94 ? -14.241 12.327 26.779 1.00 72.75 94 ALA A N 1
ATOM 732 C CA . ALA A 1 94 ? -15.623 12.698 27.069 1.00 72.75 94 ALA A CA 1
ATOM 733 C C . ALA A 1 94 ? -16.597 11.514 26.912 1.00 72.75 94 ALA A C 1
ATOM 735 O O . ALA A 1 94 ? -17.512 11.353 27.724 1.00 72.75 94 ALA A O 1
ATOM 736 N N . SER A 1 95 ? -16.378 10.659 25.908 1.00 67.00 95 SER A N 1
ATOM 737 C CA . SER A 1 95 ? -17.188 9.461 25.652 1.00 67.00 95 SER A CA 1
ATOM 738 C C . SER A 1 95 ? -17.085 8.443 26.791 1.00 67.00 95 SER A C 1
ATOM 740 O O . SER A 1 95 ? -18.105 7.912 27.238 1.00 67.00 95 SER A O 1
ATOM 742 N N . ILE A 1 96 ? -15.878 8.232 27.327 1.00 69.75 96 ILE A N 1
ATOM 743 C CA . ILE A 1 96 ? -15.639 7.385 28.507 1.00 69.75 96 ILE A CA 1
ATOM 744 C C . ILE A 1 96 ? -16.342 7.973 29.743 1.00 69.75 96 ILE A C 1
ATOM 746 O O . ILE A 1 96 ? -17.018 7.254 30.483 1.00 69.75 96 ILE A O 1
ATOM 750 N N . GLY A 1 97 ? -16.247 9.293 29.944 1.00 65.19 97 GLY A N 1
ATOM 751 C CA . GLY A 1 97 ? -16.901 9.982 31.061 1.00 65.19 97 GLY A CA 1
ATOM 752 C C . GLY A 1 97 ? -18.432 9.865 31.055 1.00 65.19 97 GLY A C 1
ATOM 753 O O . GLY A 1 97 ? -19.043 9.728 32.116 1.00 65.19 97 GLY A O 1
ATOM 754 N N . ALA A 1 98 ? -19.062 9.878 29.876 1.00 61.88 98 ALA A N 1
ATOM 755 C CA . ALA A 1 98 ? -20.511 9.721 29.729 1.00 61.88 98 ALA A CA 1
ATOM 756 C C . ALA A 1 98 ? -20.992 8.279 30.000 1.00 61.88 98 ALA A C 1
ATOM 758 O O . ALA A 1 98 ? -22.015 8.087 30.662 1.00 61.88 98 ALA A O 1
ATOM 759 N N . GLN A 1 99 ? -20.236 7.275 29.543 1.00 59.91 99 GLN A N 1
ATOM 760 C CA . GLN A 1 99 ? -20.496 5.844 29.777 1.00 59.91 99 GLN A CA 1
ATOM 761 C C . GLN A 1 99 ? -20.433 5.473 31.266 1.00 59.91 99 GLN A C 1
ATOM 763 O O . GLN A 1 99 ? -21.321 4.799 31.782 1.00 59.91 99 GLN A O 1
ATOM 768 N N . SER A 1 100 ? -19.430 5.982 31.988 1.00 56.34 100 SER A N 1
ATOM 769 C CA . SER A 1 100 ? -19.255 5.719 33.426 1.00 56.34 100 SER A CA 1
ATOM 770 C C . SER A 1 100 ? -20.469 6.148 34.273 1.00 56.34 100 SER A C 1
ATOM 772 O O . SER A 1 100 ? -20.793 5.519 35.278 1.00 56.34 100 SER A O 1
ATOM 774 N N . ARG A 1 101 ? -21.209 7.177 33.833 1.00 52.59 101 ARG A N 1
ATOM 775 C CA . ARG A 1 101 ? -22.391 7.705 34.540 1.00 52.59 101 ARG A CA 1
ATOM 776 C C . ARG A 1 101 ? -23.705 6.990 34.204 1.00 52.59 101 ARG A C 1
ATOM 778 O O . ARG A 1 101 ? -24.665 7.131 34.954 1.00 52.59 101 ARG A O 1
ATOM 785 N N . SER A 1 102 ? -23.774 6.244 33.100 1.00 49.56 102 SER A N 1
ATOM 786 C CA . SER A 1 102 ? -25.025 5.682 32.552 1.00 49.56 102 SER A CA 1
ATOM 787 C C . SER A 1 102 ? -25.292 4.218 32.939 1.00 49.56 102 SER A C 1
ATOM 789 O O . SER A 1 102 ? -26.324 3.665 32.575 1.00 49.56 102 SER A O 1
ATOM 791 N N . VAL A 1 103 ? -24.445 3.613 33.779 1.00 50.97 103 VAL A N 1
ATOM 792 C CA . VAL A 1 103 ? -24.568 2.219 34.272 1.00 50.97 103 VAL A CA 1
ATOM 793 C C . VAL A 1 103 ? -25.815 1.980 35.165 1.00 50.97 103 VAL A C 1
ATOM 795 O O . VAL A 1 103 ? -26.048 0.862 35.618 1.00 50.97 103 VAL A O 1
ATOM 798 N N . GLY A 1 104 ? -26.640 3.004 35.421 1.00 44.78 104 GLY A N 1
ATOM 799 C CA . GLY A 1 104 ? -27.837 2.928 36.272 1.00 44.78 104 GLY A CA 1
ATOM 800 C C . GLY A 1 104 ? -29.185 2.779 35.553 1.00 44.78 104 GLY A C 1
ATOM 801 O O . GLY A 1 104 ? -30.181 2.514 36.218 1.00 44.78 104 GLY A O 1
ATOM 802 N N . ILE A 1 105 ? -29.256 2.944 34.228 1.00 39.94 105 ILE A N 1
ATOM 803 C CA . ILE A 1 105 ? -30.524 2.941 33.479 1.00 39.94 105 ILE A CA 1
ATOM 804 C C . ILE A 1 105 ? -30.403 1.887 32.379 1.00 39.94 105 ILE A C 1
ATOM 806 O O . ILE A 1 105 ? -29.432 1.899 31.634 1.00 39.94 105 ILE A O 1
ATOM 810 N N . GLY A 1 106 ? -31.346 0.944 32.321 1.00 40.00 106 GLY A N 1
ATOM 811 C CA . GLY A 1 106 ? -31.291 -0.306 31.544 1.00 40.00 106 GLY A CA 1
ATOM 812 C C . GLY A 1 106 ? -31.229 -0.198 30.013 1.00 40.00 106 GLY A C 1
ATOM 813 O O . GLY A 1 106 ? -31.598 -1.152 29.332 1.00 40.00 106 GLY A O 1
ATOM 814 N N . GLU A 1 107 ? -30.762 0.916 29.456 1.00 41.47 107 GLU A N 1
ATOM 815 C CA . GLU A 1 107 ? -30.419 1.015 28.043 1.00 41.47 107 GLU A CA 1
ATOM 816 C C . GLU A 1 107 ? -28.977 0.539 27.812 1.00 41.47 107 GLU A C 1
ATOM 818 O O . GLU A 1 107 ? -28.082 0.820 28.616 1.00 41.47 107 GLU A O 1
ATOM 823 N N . PRO A 1 108 ? -28.700 -0.202 26.722 1.00 44.81 108 PRO A N 1
ATOM 824 C CA . PRO A 1 108 ? -27.331 -0.525 26.364 1.00 44.81 108 PRO A CA 1
ATOM 825 C C . PRO A 1 108 ? -26.593 0.791 26.154 1.00 44.81 108 PRO A C 1
ATOM 827 O O . PRO A 1 108 ? -26.951 1.559 25.264 1.00 44.81 108 PRO A O 1
ATOM 830 N N . ALA A 1 109 ? -25.581 1.038 26.985 1.00 45.66 109 ALA A N 1
ATOM 831 C CA . ALA A 1 109 ? -24.741 2.214 26.902 1.00 45.66 109 ALA A CA 1
ATOM 832 C C . ALA A 1 109 ? -24.104 2.267 25.506 1.00 45.66 109 ALA A C 1
ATOM 834 O O . ALA A 1 109 ? -23.103 1.612 25.218 1.00 45.66 109 ALA A O 1
ATOM 835 N N . ARG A 1 110 ? -24.751 2.996 24.600 1.00 50.25 110 ARG A N 1
ATOM 836 C CA . ARG A 1 110 ? -24.199 3.405 23.320 1.00 50.25 110 ARG A CA 1
ATOM 837 C C . ARG A 1 110 ? -23.461 4.694 23.618 1.00 50.25 110 ARG A C 1
ATOM 839 O O . ARG A 1 110 ? -24.051 5.622 24.174 1.00 50.25 110 ARG A O 1
ATOM 846 N N . VAL A 1 111 ? -22.174 4.765 23.278 1.00 55.56 111 VAL A N 1
ATOM 847 C CA . VAL A 1 111 ? -21.497 6.062 23.151 1.00 55.56 111 VAL A CA 1
ATOM 848 C C . VAL A 1 111 ? -22.436 6.960 22.353 1.00 55.56 111 VAL A C 1
ATOM 850 O O . VAL A 1 111 ? -22.823 6.607 21.239 1.00 55.56 111 VAL A O 1
ATOM 853 N N . SER A 1 112 ? -22.876 8.072 22.947 1.00 55.81 112 SER A N 1
ATOM 854 C CA . SER A 1 112 ? -23.703 9.043 22.238 1.00 55.81 112 SER A CA 1
ATOM 855 C C . SER A 1 112 ? -22.840 9.716 21.179 1.00 55.81 112 SER A C 1
ATOM 857 O O . SER A 1 112 ? -22.313 10.809 21.376 1.00 55.81 112 SER A O 1
ATOM 859 N N . LEU A 1 113 ? -22.730 9.048 20.031 1.00 54.28 113 LEU A N 1
ATOM 860 C CA . LEU A 1 113 ? -22.192 9.580 18.786 1.00 54.28 113 LEU A CA 1
ATOM 861 C C . LEU A 1 113 ? -22.970 10.833 18.334 1.00 54.28 113 LEU A C 1
ATOM 863 O O . LEU A 1 113 ? -22.506 11.570 17.486 1.00 54.28 113 LEU A O 1
ATOM 867 N N . ALA A 1 114 ? -24.124 11.137 18.935 1.00 43.81 114 ALA A N 1
ATOM 868 C CA . ALA A 1 114 ? -24.898 12.354 18.687 1.00 43.81 114 ALA A CA 1
ATOM 869 C C . ALA A 1 114 ? -24.146 13.674 18.984 1.00 43.81 114 ALA A C 1
ATOM 871 O O . ALA A 1 114 ? -24.618 14.735 18.595 1.00 43.81 114 ALA A O 1
ATOM 872 N N . LYS A 1 115 ? -22.990 13.630 19.666 1.00 55.28 115 LYS A N 1
ATOM 873 C CA . LYS A 1 115 ? -22.073 14.777 19.832 1.00 55.28 115 LYS A CA 1
ATOM 874 C C . LYS A 1 115 ? -20.807 14.632 18.980 1.00 55.28 115 LYS A C 1
ATOM 876 O O . LYS A 1 115 ? -19.714 14.973 19.430 1.00 55.28 115 LYS A O 1
ATOM 881 N N . LEU A 1 116 ? -20.934 14.039 17.796 1.00 58.50 116 LEU A N 1
ATOM 882 C CA . LEU A 1 116 ? -19.876 14.039 16.794 1.00 58.50 116 LEU A CA 1
ATOM 883 C C . LEU A 1 116 ? -19.688 15.470 16.296 1.00 58.50 116 LEU A C 1
ATOM 885 O O . LEU A 1 116 ? -20.629 16.112 15.839 1.00 58.50 116 LEU A O 1
ATOM 889 N N . ASP A 1 117 ? -18.465 15.970 16.408 1.00 60.16 117 ASP A N 1
ATOM 890 C CA . ASP A 1 117 ? -18.063 17.162 15.680 1.00 60.16 117 ASP A CA 1
ATOM 891 C C . ASP A 1 117 ? -17.679 16.710 14.262 1.00 60.16 117 ASP A C 1
ATOM 893 O O . ASP A 1 117 ? -16.603 16.155 14.013 1.00 60.16 117 ASP A O 1
ATOM 897 N N . GLU A 1 118 ? -18.624 16.903 13.340 1.00 61.09 118 GLU A N 1
ATOM 898 C CA . GLU A 1 118 ? -18.519 16.506 11.931 1.00 61.09 118 GLU A CA 1
ATOM 899 C C . GLU A 1 118 ? -17.362 17.194 11.193 1.00 61.09 118 GLU A C 1
ATOM 901 O O . GLU A 1 118 ? -16.986 16.767 10.100 1.00 61.09 118 GLU A O 1
ATOM 906 N N . SER A 1 119 ? -16.745 18.224 11.792 1.00 57.78 119 SER A N 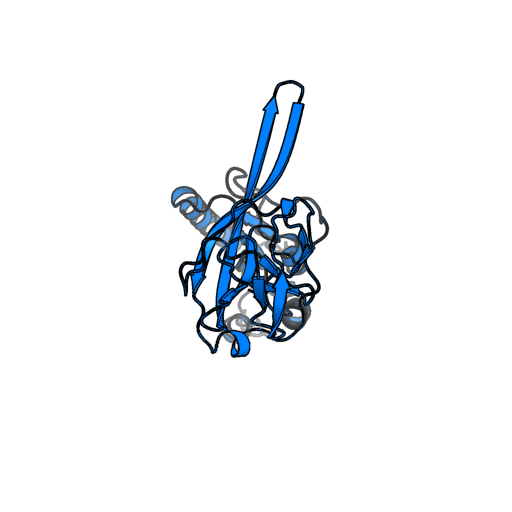1
ATOM 907 C CA . SER A 1 119 ? -15.561 18.872 11.224 1.00 57.78 119 SER A CA 1
ATOM 908 C C . SER A 1 119 ? -14.330 17.959 11.175 1.00 57.78 119 SER A C 1
ATOM 910 O O . SER A 1 119 ? -13.403 18.245 10.416 1.00 57.78 119 SER A O 1
ATOM 912 N N . PHE A 1 120 ? -14.306 16.861 11.944 1.00 63.09 120 PHE A N 1
ATOM 913 C CA . PHE A 1 120 ? -13.190 15.906 11.937 1.00 63.09 120 PHE A CA 1
ATOM 914 C C . PHE A 1 120 ? -13.585 14.423 12.037 1.00 63.09 120 PHE A C 1
ATOM 916 O O . PHE A 1 120 ? -12.741 13.574 11.745 1.00 63.09 120 PHE A O 1
ATOM 923 N N . LEU A 1 121 ? -14.829 14.094 12.412 1.00 62.19 121 LEU A N 1
ATOM 924 C CA . LEU A 1 121 ? -15.341 12.720 12.417 1.00 62.19 121 LEU A CA 1
ATOM 925 C C . LEU A 1 121 ? -16.632 12.614 11.612 1.00 62.19 121 LEU A C 1
ATOM 927 O O . LEU A 1 121 ? -17.659 13.162 12.005 1.00 62.19 121 LEU A O 1
ATOM 931 N N . LYS A 1 122 ? -16.608 11.831 10.533 1.00 68.06 122 LYS A N 1
ATOM 932 C CA . LYS A 1 122 ? -17.819 11.499 9.771 1.00 68.06 122 LYS A CA 1
ATOM 933 C C . LYS A 1 122 ? -18.278 10.088 10.097 1.00 68.06 122 LYS A C 1
ATOM 935 O O . LYS A 1 122 ? -17.481 9.149 10.031 1.00 68.06 122 LYS A O 1
ATOM 940 N N . LYS A 1 123 ? -19.562 9.942 10.430 1.00 65.69 123 LYS A N 1
ATOM 941 C CA . LYS A 1 123 ? -20.239 8.643 10.452 1.00 65.69 123 LYS A CA 1
ATOM 942 C C . LYS A 1 123 ? -20.685 8.307 9.031 1.00 65.69 123 LYS A C 1
ATOM 944 O O . LYS A 1 123 ? -21.085 9.191 8.283 1.00 65.69 123 LYS A O 1
ATOM 949 N N . ILE A 1 124 ? -20.587 7.041 8.658 1.00 65.19 124 ILE A N 1
ATOM 950 C CA . ILE A 1 124 ? -20.928 6.594 7.308 1.00 65.19 124 ILE A CA 1
ATOM 951 C C . ILE A 1 124 ? -22.413 6.261 7.258 1.00 65.19 124 ILE A C 1
ATOM 953 O O . ILE A 1 124 ? -22.916 5.516 8.103 1.00 65.19 124 ILE A O 1
ATOM 957 N N . GLU A 1 125 ? -23.092 6.774 6.241 1.00 50.97 125 GLU A N 1
ATOM 958 C CA . GLU A 1 125 ? -24.442 6.365 5.880 1.00 50.97 125 GLU A CA 1
ATOM 959 C C . GLU A 1 125 ? -24.360 5.463 4.644 1.00 50.97 125 GLU A C 1
ATOM 961 O O . GLU A 1 125 ? -24.128 5.927 3.533 1.00 50.97 125 GLU A O 1
ATOM 966 N N . GLY A 1 126 ? -24.536 4.157 4.846 1.00 50.50 126 GLY A N 1
ATOM 967 C CA . GLY A 1 126 ? -24.686 3.192 3.754 1.00 50.50 126 GLY A CA 1
ATOM 968 C C . GLY A 1 126 ? -23.411 2.447 3.348 1.00 50.50 126 GLY A C 1
ATOM 969 O O . GLY A 1 126 ? -22.298 2.959 3.401 1.00 50.50 126 GLY A O 1
ATOM 970 N N . MET A 1 127 ? -23.609 1.184 2.964 1.00 45.31 127 MET A N 1
ATOM 971 C CA . MET A 1 127 ? -22.568 0.257 2.521 1.00 45.31 127 MET A CA 1
ATOM 972 C C . MET A 1 127 ? -22.389 0.388 1.003 1.00 45.31 127 MET A C 1
ATOM 974 O O . MET A 1 127 ? -23.222 -0.119 0.253 1.00 45.31 127 MET A O 1
ATOM 978 N N . ALA A 1 128 ? -21.322 1.044 0.545 1.00 45.41 128 ALA A N 1
ATOM 979 C CA . ALA A 1 128 ? -20.878 0.954 -0.848 1.00 45.41 128 ALA A CA 1
ATOM 980 C C . ALA A 1 128 ? -19.831 -0.168 -0.984 1.00 45.41 128 ALA A C 1
ATOM 982 O O . ALA A 1 128 ? -19.048 -0.413 -0.075 1.00 45.41 128 ALA A O 1
ATOM 983 N N . GLN A 1 129 ? -19.870 -0.938 -2.072 1.00 37.12 129 GLN A N 1
ATOM 984 C CA . GLN A 1 129 ? -19.090 -2.171 -2.234 1.00 37.12 129 GLN A CA 1
ATOM 985 C C . GLN A 1 129 ? -17.583 -2.030 -1.927 1.00 37.12 129 GLN A C 1
ATOM 987 O O . GLN A 1 129 ? -16.874 -1.248 -2.552 1.00 37.12 129 GLN A O 1
ATOM 992 N N . ALA A 1 130 ? -17.085 -2.892 -1.035 1.00 34.94 130 ALA A N 1
ATOM 993 C CA . ALA A 1 130 ? -15.666 -3.059 -0.743 1.00 34.94 130 ALA A CA 1
ATOM 994 C C . ALA A 1 130 ? -14.967 -3.858 -1.856 1.00 34.94 130 ALA A C 1
ATOM 996 O O . ALA A 1 130 ? -15.129 -5.076 -1.946 1.00 34.94 130 ALA A O 1
ATOM 997 N N . ASN A 1 131 ? -14.134 -3.196 -2.658 1.00 38.56 131 ASN A N 1
ATOM 998 C CA . ASN A 1 131 ? -13.087 -3.862 -3.424 1.00 38.56 131 ASN A CA 1
ATOM 999 C C . ASN A 1 131 ? -11.760 -3.635 -2.698 1.00 38.56 131 ASN A C 1
ATOM 1001 O O . ASN A 1 131 ? -11.307 -2.509 -2.551 1.00 38.56 131 ASN A O 1
ATOM 1005 N N . ALA A 1 132 ? -11.156 -4.723 -2.211 1.00 46.81 132 ALA A N 1
ATOM 1006 C CA . ALA A 1 132 ? -9.953 -4.742 -1.373 1.00 46.81 132 ALA A CA 1
ATOM 1007 C C . ALA A 1 132 ? -8.660 -4.353 -2.122 1.00 46.81 132 ALA A C 1
ATOM 1009 O O . ALA A 1 132 ? -7.684 -5.102 -2.101 1.00 46.81 132 ALA A O 1
ATOM 1010 N N . VAL A 1 133 ? -8.680 -3.284 -2.911 1.00 51.78 133 VAL A N 1
ATOM 1011 C CA . VAL A 1 133 ? -7.520 -2.711 -3.592 1.00 51.78 133 VAL A CA 1
ATOM 1012 C C . VAL A 1 133 ? -7.079 -1.508 -2.772 1.00 51.78 133 VAL A C 1
ATOM 1014 O O . VAL A 1 133 ? -7.918 -0.699 -2.389 1.00 51.78 133 VAL A O 1
ATOM 1017 N N . ASP A 1 134 ? -5.779 -1.360 -2.516 1.00 57.47 134 ASP A N 1
ATOM 1018 C CA . ASP A 1 134 ? -5.277 -0.073 -2.047 1.00 57.47 134 ASP A CA 1
ATOM 1019 C C . ASP A 1 134 ? -5.448 0.947 -3.182 1.00 57.47 134 ASP A C 1
ATOM 1021 O O . ASP A 1 134 ? -4.639 1.011 -4.103 1.00 57.47 134 ASP A O 1
ATOM 1025 N N . GLU A 1 135 ? -6.551 1.690 -3.199 1.00 67.00 135 GLU A N 1
ATOM 1026 C CA . GLU A 1 135 ? -6.788 2.681 -4.250 1.00 67.00 135 GLU A CA 1
ATOM 1027 C C . GLU A 1 135 ? -5.801 3.849 -4.195 1.00 67.00 135 GLU A C 1
ATOM 1029 O O . GLU A 1 135 ? -5.730 4.595 -5.165 1.00 67.00 135 GLU A O 1
ATOM 1034 N N . ASP A 1 136 ? -5.018 3.995 -3.125 1.00 71.50 136 ASP A N 1
ATOM 1035 C CA . ASP A 1 136 ? -4.153 5.156 -2.924 1.00 71.50 136 ASP A CA 1
ATOM 1036 C C . ASP A 1 136 ? -2.776 4.946 -3.520 1.00 71.50 136 ASP A C 1
ATOM 1038 O O . ASP A 1 136 ? -2.149 5.911 -3.944 1.00 71.50 136 ASP A O 1
ATOM 1042 N N . PHE A 1 137 ? -2.304 3.700 -3.580 1.00 81.94 137 PHE A N 1
ATOM 1043 C CA . PHE A 1 137 ? -0.956 3.407 -4.041 1.00 81.94 137 PHE A CA 1
ATOM 1044 C C . PHE A 1 137 ? -0.908 2.254 -5.025 1.00 81.94 137 PHE A C 1
ATOM 1046 O O . PHE A 1 137 ? -1.382 1.151 -4.758 1.00 81.94 137 PHE A O 1
ATOM 1053 N N . VAL A 1 138 ? -0.220 2.467 -6.139 1.00 86.44 138 VAL A N 1
ATOM 1054 C CA . VAL A 1 138 ? 0.210 1.388 -7.026 1.00 86.44 138 VAL A CA 1
ATOM 1055 C C . VAL A 1 138 ? 1.686 1.138 -6.762 1.00 86.44 138 VAL A C 1
ATOM 1057 O O . VAL A 1 138 ? 2.510 2.033 -6.922 1.00 86.44 138 VAL A O 1
ATOM 1060 N N . VAL A 1 139 ? 2.031 -0.092 -6.395 1.00 89.00 139 VAL A N 1
ATOM 1061 C CA . VAL A 1 139 ? 3.421 -0.551 -6.385 1.00 89.00 139 VAL A CA 1
ATOM 1062 C C . VAL A 1 139 ? 3.613 -1.476 -7.578 1.00 89.00 139 VAL A C 1
ATOM 1064 O O . VAL A 1 139 ? 2.822 -2.395 -7.766 1.00 89.00 139 VAL A O 1
ATOM 1067 N N . VAL A 1 140 ? 4.638 -1.237 -8.389 1.00 90.62 140 VAL A N 1
ATOM 1068 C CA . VAL A 1 140 ? 5.031 -2.111 -9.501 1.00 90.62 140 VAL A CA 1
ATOM 1069 C C . VAL A 1 140 ? 6.430 -2.641 -9.232 1.00 90.62 140 VAL A C 1
ATOM 1071 O O . VAL A 1 140 ? 7.350 -1.870 -8.956 1.00 90.62 140 VAL A O 1
ATOM 1074 N N . THR A 1 141 ? 6.594 -3.955 -9.334 1.00 91.56 141 THR A N 1
ATOM 1075 C CA . THR A 1 141 ? 7.897 -4.610 -9.194 1.00 91.56 141 THR A CA 1
ATOM 1076 C C . THR A 1 141 ? 8.569 -4.701 -10.556 1.00 91.56 141 THR A C 1
ATOM 1078 O O . THR A 1 141 ? 8.000 -5.260 -11.493 1.00 91.56 141 THR A O 1
ATOM 1081 N N . GLY A 1 142 ? 9.786 -4.172 -10.662 1.00 92.56 142 GLY A N 1
ATOM 1082 C CA . GLY A 1 142 ? 10.639 -4.315 -11.838 1.00 92.56 142 GLY A CA 1
ATOM 1083 C C . GLY A 1 142 ? 11.930 -5.070 -11.526 1.00 92.56 142 GLY A C 1
ATOM 1084 O O . GLY A 1 142 ? 12.304 -5.227 -10.364 1.00 92.56 142 GLY A O 1
ATOM 1085 N N . LYS A 1 143 ? 12.632 -5.541 -12.561 1.00 94.94 143 LYS A N 1
ATOM 1086 C CA . LYS A 1 143 ? 13.969 -6.148 -12.436 1.00 94.94 143 LYS A CA 1
ATOM 1087 C C . LYS A 1 143 ? 14.998 -5.391 -13.265 1.00 94.94 143 LYS A C 1
ATOM 1089 O O . LYS A 1 143 ? 14.740 -4.979 -14.391 1.00 94.94 143 LYS A O 1
ATOM 1094 N N . CYS A 1 144 ? 16.183 -5.175 -12.706 1.00 95.62 144 CYS A N 1
ATOM 1095 C CA . CYS A 1 144 ? 17.260 -4.514 -13.428 1.00 95.62 144 CYS A CA 1
ATOM 1096 C C . CYS A 1 144 ? 17.786 -5.431 -14.537 1.00 95.62 144 CYS A C 1
ATOM 1098 O O . CYS A 1 144 ? 18.109 -6.585 -14.273 1.00 95.62 144 CYS A O 1
ATOM 1100 N N . GLN A 1 145 ? 17.925 -4.916 -15.757 1.00 94.56 145 GLN A N 1
ATOM 1101 C CA . GLN A 1 145 ? 18.504 -5.671 -16.869 1.00 94.56 145 GLN A CA 1
ATOM 1102 C C . GLN A 1 145 ? 19.965 -6.068 -16.597 1.00 94.56 145 GLN A C 1
ATOM 1104 O O . GLN A 1 145 ? 20.338 -7.214 -16.824 1.00 94.56 145 GLN A O 1
ATOM 1109 N N . ASN A 1 146 ? 20.773 -5.156 -16.044 1.00 93.12 146 ASN A N 1
ATOM 1110 C CA . ASN A 1 146 ? 22.211 -5.385 -15.863 1.00 93.12 146 ASN A CA 1
ATOM 1111 C C . ASN A 1 146 ? 22.526 -6.219 -14.616 1.00 93.12 146 ASN A C 1
ATOM 1113 O O . ASN A 1 146 ? 23.350 -7.128 -14.663 1.00 93.12 146 ASN A O 1
ATOM 1117 N N . THR A 1 147 ? 21.898 -5.903 -13.479 1.00 93.19 147 THR A N 1
ATOM 1118 C CA . THR A 1 147 ? 22.218 -6.553 -12.195 1.00 93.19 147 THR A CA 1
ATOM 1119 C C . THR A 1 147 ? 21.291 -7.718 -11.863 1.00 93.19 147 THR A C 1
ATOM 1121 O O . THR A 1 147 ? 21.571 -8.464 -10.925 1.00 93.19 147 THR A O 1
ATOM 1124 N N . LYS A 1 148 ? 20.177 -7.868 -12.597 1.00 94.12 148 LYS A N 1
ATOM 1125 C CA . LYS A 1 148 ? 19.076 -8.804 -12.310 1.00 94.12 148 LYS A CA 1
ATOM 1126 C C . LYS A 1 148 ? 18.418 -8.601 -10.932 1.00 94.12 148 LYS A C 1
ATOM 1128 O O . LYS A 1 148 ? 17.598 -9.420 -10.523 1.00 94.12 148 LYS A O 1
ATOM 1133 N N . LEU A 1 149 ? 18.740 -7.511 -10.226 1.00 93.69 149 LEU A N 1
ATOM 1134 C CA . LEU A 1 149 ? 18.174 -7.191 -8.913 1.00 93.69 149 LEU A CA 1
ATOM 1135 C C . LEU A 1 149 ? 16.770 -6.576 -9.040 1.00 93.69 149 LEU A C 1
ATOM 1137 O O . LEU A 1 149 ? 16.546 -5.774 -9.956 1.00 93.69 149 LEU A O 1
ATOM 1141 N N . PRO A 1 150 ? 15.833 -6.916 -8.138 1.00 94.19 150 PRO A N 1
ATOM 1142 C CA . PRO A 1 150 ? 14.499 -6.333 -8.131 1.00 94.19 150 PRO A CA 1
ATOM 1143 C C . PRO A 1 150 ? 14.513 -4.874 -7.655 1.00 94.19 150 PRO A C 1
ATOM 1145 O O . PRO A 1 150 ? 15.421 -4.421 -6.956 1.00 94.19 150 PRO A O 1
ATOM 1148 N N . TYR A 1 151 ? 13.494 -4.116 -8.036 1.00 94.50 151 TYR A N 1
ATOM 1149 C CA . TYR A 1 151 ? 13.218 -2.778 -7.521 1.00 94.50 151 TYR A CA 1
ATOM 1150 C C . TYR A 1 151 ? 11.713 -2.513 -7.512 1.00 94.50 151 TYR A C 1
ATOM 1152 O O . TYR A 1 151 ? 10.950 -3.138 -8.250 1.00 94.50 151 TYR A O 1
ATOM 1160 N N . LEU A 1 152 ? 11.291 -1.564 -6.683 1.00 93.56 152 LEU A N 1
ATOM 1161 C CA . LEU A 1 152 ? 9.890 -1.204 -6.493 1.00 93.56 152 LEU A CA 1
ATOM 1162 C C . LEU A 1 152 ? 9.647 0.216 -6.974 1.00 93.56 152 LEU A C 1
ATOM 1164 O O . LEU A 1 152 ? 10.346 1.139 -6.563 1.00 93.56 152 LEU A O 1
ATOM 1168 N N . MET A 1 153 ? 8.638 0.394 -7.816 1.00 94.19 153 MET A N 1
ATOM 1169 C CA . MET A 1 153 ? 8.157 1.697 -8.263 1.00 94.19 153 MET A CA 1
ATOM 1170 C C . MET A 1 153 ? 6.849 1.987 -7.543 1.00 94.19 153 MET A C 1
ATOM 1172 O O . MET A 1 153 ? 5.891 1.230 -7.693 1.00 94.19 153 MET A O 1
ATOM 1176 N N . LYS A 1 154 ? 6.816 3.054 -6.746 1.00 92.94 154 LYS A N 1
ATOM 1177 C CA . LYS A 1 154 ? 5.629 3.461 -5.993 1.00 92.94 154 LYS A CA 1
ATOM 1178 C C . LYS A 1 154 ? 4.983 4.661 -6.670 1.00 92.94 154 LYS A C 1
ATOM 1180 O O . LYS A 1 154 ? 5.643 5.678 -6.876 1.00 92.94 154 LYS A O 1
ATOM 1185 N N . TYR A 1 155 ? 3.690 4.554 -6.931 1.00 91.00 155 TYR A N 1
ATOM 1186 C CA . TYR A 1 155 ? 2.842 5.632 -7.410 1.00 91.00 155 TYR A CA 1
ATOM 1187 C C . TYR A 1 155 ? 1.734 5.903 -6.394 1.00 91.00 155 TYR A C 1
ATOM 1189 O O . TYR A 1 155 ? 1.249 4.973 -5.753 1.00 91.00 155 TYR A O 1
ATOM 1197 N N . GLU A 1 156 ? 1.334 7.160 -6.255 1.00 87.88 156 GLU A N 1
ATOM 1198 C CA . GLU A 1 156 ? 0.290 7.619 -5.339 1.00 87.88 156 GLU A CA 1
ATOM 1199 C C . GLU A 1 156 ? -0.834 8.299 -6.114 1.00 87.88 156 GLU A C 1
ATOM 1201 O O . GLU A 1 156 ? -0.589 9.094 -7.024 1.00 87.88 156 GLU A O 1
ATOM 1206 N N . ARG A 1 157 ? -2.078 7.985 -5.756 1.00 84.12 157 ARG A N 1
ATOM 1207 C CA . ARG A 1 157 ? -3.271 8.549 -6.375 1.00 84.12 157 ARG A CA 1
ATOM 1208 C C . ARG A 1 157 ? -3.337 10.041 -6.088 1.00 84.12 157 ARG A C 1
ATOM 1210 O O . ARG A 1 157 ? -3.408 10.464 -4.933 1.00 84.12 157 ARG A O 1
ATOM 1217 N N . GLN A 1 158 ? -3.395 10.840 -7.145 1.00 78.19 158 GLN A N 1
ATOM 1218 C CA . GLN A 1 158 ? -3.720 12.255 -7.049 1.00 78.19 158 GLN A CA 1
ATOM 1219 C C . GLN A 1 158 ? -5.045 12.504 -7.758 1.00 78.19 158 GLN A C 1
ATOM 1221 O O . GLN A 1 158 ? -5.196 12.229 -8.945 1.00 78.19 158 GLN A O 1
ATOM 1226 N N . ASN A 1 159 ? -6.015 13.040 -7.018 1.00 65.62 159 ASN A N 1
ATOM 1227 C CA . ASN A 1 159 ? -7.294 13.437 -7.593 1.00 65.62 159 ASN A CA 1
ATOM 1228 C C . ASN A 1 159 ? -7.202 14.907 -7.979 1.00 65.62 159 ASN A C 1
ATOM 1230 O O . ASN A 1 159 ? -7.149 15.774 -7.102 1.00 65.62 159 ASN A O 1
ATOM 1234 N N . HIS A 1 160 ? -7.220 15.188 -9.279 1.00 58.53 160 HIS A N 1
ATOM 1235 C CA . HIS A 1 160 ? -7.322 16.551 -9.775 1.00 58.53 160 HIS A CA 1
ATOM 1236 C C . HIS A 1 160 ? -8.756 16.795 -10.250 1.00 58.53 160 HIS A C 1
ATOM 1238 O O . HIS A 1 160 ? -9.125 16.431 -11.364 1.00 58.53 160 HIS A O 1
ATOM 1244 N N . SER A 1 161 ? -9.581 17.397 -9.390 1.00 50.53 161 SER A N 1
ATOM 1245 C CA . SER A 1 161 ? -10.922 17.844 -9.775 1.00 50.53 161 SER A CA 1
ATOM 1246 C C . SER A 1 161 ? -10.850 19.306 -10.209 1.00 50.53 161 SER A C 1
ATOM 1248 O O . SER A 1 161 ? -10.729 20.202 -9.365 1.00 50.53 161 SER A O 1
ATOM 1250 N N . ILE A 1 162 ? -10.928 19.574 -11.512 1.00 56.00 162 ILE A N 1
ATOM 1251 C CA . ILE A 1 162 ? -11.079 20.949 -12.004 1.00 56.00 162 ILE A CA 1
ATOM 1252 C C . ILE A 1 162 ? -12.571 21.257 -12.055 1.00 56.00 162 ILE A C 1
ATOM 1254 O O . ILE A 1 162 ? -13.304 20.691 -12.864 1.00 56.00 162 ILE A O 1
ATOM 1258 N N . ARG A 1 163 ? -13.020 22.174 -11.190 1.00 50.47 163 ARG A N 1
ATOM 1259 C CA . ARG A 1 163 ? -14.386 22.706 -11.222 1.00 50.47 163 ARG A CA 1
ATOM 1260 C C . ARG A 1 163 ? -14.403 24.058 -11.924 1.00 50.47 163 ARG A C 1
ATOM 1262 O O . ARG A 1 163 ? -14.069 25.078 -11.326 1.00 50.47 163 ARG A O 1
ATOM 1269 N N . ALA A 1 164 ? -14.837 24.067 -13.179 1.00 59.47 164 ALA A N 1
ATOM 1270 C CA . ALA A 1 164 ? -15.279 25.278 -13.863 1.00 59.47 164 ALA A CA 1
ATOM 1271 C C . ALA A 1 164 ? -16.815 25.292 -13.922 1.00 59.47 164 ALA A C 1
ATOM 1273 O O . ALA A 1 164 ? -17.448 24.242 -13.875 1.00 59.47 164 ALA A O 1
ATOM 1274 N N . ARG A 1 165 ? -17.424 26.483 -14.027 1.00 59.66 165 ARG A N 1
ATOM 1275 C CA . ARG A 1 165 ? -18.876 26.731 -13.851 1.00 59.66 165 ARG A CA 1
ATOM 1276 C C . ARG A 1 165 ? -19.829 25.755 -14.573 1.00 59.66 165 ARG A C 1
ATOM 1278 O O . ARG A 1 165 ? -20.940 25.578 -14.089 1.00 59.66 165 ARG A O 1
ATOM 1285 N N . SER A 1 166 ? -19.396 25.117 -15.664 1.00 54.94 166 SER A N 1
ATOM 1286 C CA . SER A 1 166 ? -20.173 24.114 -16.414 1.00 54.94 166 SER A CA 1
ATOM 1287 C C . SER A 1 166 ? -19.381 22.853 -16.798 1.00 54.94 166 SER A C 1
ATOM 1289 O O . SER A 1 166 ? -19.884 22.042 -17.567 1.00 54.94 166 SER A O 1
ATOM 1291 N N . PHE A 1 167 ? -18.152 22.680 -16.298 1.00 54.44 167 PHE A N 1
ATOM 1292 C CA . PHE A 1 167 ? -17.280 21.547 -16.631 1.00 54.44 167 PHE A CA 1
ATOM 1293 C C . PHE A 1 167 ? -16.699 20.936 -15.355 1.00 54.44 167 PHE A C 1
ATOM 1295 O O . PHE A 1 167 ? -16.043 21.625 -14.571 1.00 54.44 167 PHE A O 1
ATOM 1302 N N . HIS A 1 168 ? -16.946 19.638 -15.183 1.00 46.66 168 HIS A N 1
ATOM 1303 C CA . HIS A 1 168 ? -16.313 18.795 -14.176 1.00 46.66 168 HIS A CA 1
ATOM 1304 C C . HIS A 1 168 ? -15.433 17.797 -14.923 1.00 46.66 168 HIS A C 1
ATOM 1306 O O . HIS A 1 168 ? -15.951 16.946 -15.642 1.00 46.66 168 HIS A O 1
ATOM 1312 N N . ILE A 1 169 ? -14.115 17.951 -14.804 1.00 53.75 169 ILE A N 1
ATOM 1313 C CA . ILE A 1 169 ? -13.159 16.941 -15.259 1.00 53.75 169 ILE A CA 1
ATOM 1314 C C . ILE A 1 169 ? -12.557 16.338 -13.999 1.00 53.75 169 ILE A C 1
ATOM 1316 O O . ILE A 1 169 ? -11.825 17.020 -13.276 1.00 53.75 169 ILE A O 1
ATOM 1320 N N . ASP A 1 170 ? -12.903 15.079 -13.753 1.00 54.53 170 ASP A N 1
ATOM 1321 C CA . ASP A 1 170 ? -12.253 14.244 -12.756 1.00 54.53 170 ASP A CA 1
ATOM 1322 C C . ASP A 1 170 ? -11.157 13.458 -13.477 1.00 54.53 170 ASP A C 1
ATOM 1324 O O . ASP A 1 170 ? -11.423 12.551 -14.262 1.00 54.53 170 ASP A O 1
ATOM 1328 N N . SER A 1 171 ? -9.913 13.883 -13.269 1.00 57.59 171 SER A N 1
ATOM 1329 C CA . SER A 1 171 ? -8.730 13.160 -13.725 1.00 57.59 171 SER A CA 1
ATOM 1330 C C . SER A 1 171 ? -8.252 12.290 -12.572 1.00 57.59 171 SER A C 1
ATOM 1332 O O . SER A 1 171 ? -7.745 12.814 -11.575 1.00 57.59 171 SER A O 1
ATOM 1334 N N . GLU A 1 172 ? -8.410 10.976 -12.706 1.00 70.44 172 GLU A N 1
ATOM 1335 C CA . GLU A 1 172 ? -7.816 10.005 -11.790 1.00 70.44 172 GLU A CA 1
ATOM 1336 C C . GLU A 1 172 ? -6.504 9.490 -12.375 1.00 70.44 172 GLU A C 1
ATOM 1338 O O . GLU A 1 172 ? -6.471 8.975 -13.488 1.00 70.44 172 GLU A O 1
ATOM 1343 N N . GLY A 1 173 ? -5.418 9.649 -11.623 1.00 82.25 173 GLY A N 1
ATOM 1344 C CA . GLY A 1 173 ? -4.098 9.176 -12.014 1.00 82.25 173 GLY A CA 1
ATOM 1345 C C . GLY A 1 173 ? -3.223 8.909 -10.797 1.00 82.25 173 GLY A C 1
ATOM 1346 O O . GLY A 1 173 ? -3.429 9.461 -9.712 1.00 82.25 173 GLY A O 1
ATOM 1347 N N . TYR A 1 174 ? -2.240 8.043 -10.980 1.00 88.50 174 TYR A N 1
ATOM 1348 C CA . TYR A 1 174 ? -1.248 7.663 -9.991 1.00 88.50 174 TYR A CA 1
ATOM 1349 C C . TYR A 1 174 ? 0.086 8.291 -10.369 1.00 88.50 174 TYR A C 1
ATOM 1351 O O . TYR A 1 174 ? 0.703 7.909 -11.358 1.00 88.50 174 TYR A O 1
ATOM 1359 N N . HIS A 1 175 ? 0.554 9.248 -9.581 1.00 91.25 175 HIS A N 1
ATOM 1360 C CA . HIS A 1 175 ? 1.818 9.930 -9.825 1.00 91.25 175 HIS A CA 1
ATOM 1361 C C . HIS A 1 175 ? 2.971 9.186 -9.170 1.00 91.25 175 HIS A C 1
ATOM 1363 O O . HIS A 1 175 ? 2.871 8.758 -8.020 1.00 91.25 175 HIS A O 1
ATOM 1369 N N . LEU A 1 176 ? 4.083 9.059 -9.890 1.00 92.31 176 LEU A N 1
ATOM 1370 C CA . LEU A 1 176 ? 5.308 8.467 -9.376 1.00 92.31 176 LEU A CA 1
ATOM 1371 C C . LEU A 1 176 ? 5.775 9.213 -8.115 1.00 92.31 176 LEU A C 1
ATOM 1373 O O . LEU A 1 176 ? 6.073 10.405 -8.155 1.00 92.31 176 LEU A O 1
ATOM 1377 N N . VAL A 1 177 ? 5.892 8.478 -7.011 1.00 93.25 177 VAL A N 1
ATOM 1378 C CA . VAL A 1 177 ? 6.461 8.959 -5.744 1.00 93.25 177 VAL A CA 1
ATOM 1379 C C . VAL A 1 177 ? 7.959 8.696 -5.704 1.00 93.25 177 VAL A C 1
ATOM 1381 O O . VAL A 1 177 ? 8.736 9.536 -5.255 1.00 93.25 177 VAL A O 1
ATOM 1384 N N . GLY A 1 178 ? 8.380 7.517 -6.163 1.00 92.75 178 GLY A N 1
ATOM 1385 C CA . GLY A 1 178 ? 9.783 7.137 -6.129 1.00 92.75 178 GLY A CA 1
ATOM 1386 C C . GLY A 1 178 ? 10.038 5.699 -6.546 1.00 92.75 178 GLY A C 1
ATOM 1387 O O . GLY A 1 178 ? 9.114 4.901 -6.731 1.00 92.75 178 GLY A O 1
ATOM 1388 N N . VAL A 1 179 ? 11.327 5.385 -6.678 1.00 94.88 179 VAL A N 1
ATOM 1389 C CA . VAL A 1 179 ? 11.813 4.042 -6.995 1.00 94.88 179 VAL A CA 1
ATOM 1390 C C . VAL A 1 179 ? 12.855 3.613 -5.990 1.00 94.88 179 VAL A C 1
ATOM 1392 O O . VAL A 1 179 ? 13.773 4.365 -5.669 1.00 94.88 179 VAL A O 1
ATOM 1395 N N . TYR A 1 180 ? 12.701 2.387 -5.510 1.00 94.56 180 TYR A N 1
ATOM 1396 C CA . TYR A 1 180 ? 13.456 1.855 -4.391 1.00 94.56 180 TYR A CA 1
ATOM 1397 C C . TYR A 1 180 ? 14.183 0.584 -4.830 1.00 94.56 180 TYR A C 1
ATOM 1399 O O . TYR A 1 180 ? 13.537 -0.326 -5.362 1.00 94.56 180 TYR A O 1
ATOM 1407 N N . PRO A 1 181 ? 15.513 0.500 -4.652 1.00 94.69 181 PRO A N 1
ATOM 1408 C CA . PRO A 1 181 ? 16.232 -0.742 -4.887 1.00 94.69 181 PRO A CA 1
ATOM 1409 C C . PRO A 1 181 ? 15.758 -1.796 -3.881 1.00 94.69 181 PRO A C 1
ATOM 1411 O O . PRO A 1 181 ? 15.560 -1.490 -2.707 1.00 94.69 181 PRO A O 1
ATOM 1414 N N . ALA A 1 182 ? 15.587 -3.030 -4.343 1.00 91.62 182 ALA A N 1
ATOM 1415 C CA . ALA A 1 182 ? 15.327 -4.179 -3.491 1.00 91.62 182 ALA A CA 1
ATOM 1416 C C . ALA A 1 182 ? 16.490 -5.177 -3.589 1.00 91.62 182 ALA A C 1
ATOM 1418 O O . ALA A 1 182 ? 17.201 -5.248 -4.599 1.00 91.62 182 ALA A O 1
ATOM 1419 N N . GLU A 1 183 ? 16.704 -5.919 -2.508 1.00 89.31 183 GLU A N 1
ATOM 1420 C CA . GLU A 1 183 ? 17.763 -6.919 -2.408 1.00 89.31 183 GLU A CA 1
ATOM 1421 C C . GLU A 1 183 ? 17.325 -8.268 -3.002 1.00 89.31 183 GLU A C 1
ATOM 1423 O O . GLU A 1 183 ? 16.186 -8.456 -3.432 1.00 89.31 183 GLU A O 1
ATOM 1428 N N . ARG A 1 184 ? 18.259 -9.220 -3.094 1.00 85.06 184 ARG A N 1
ATOM 1429 C CA . ARG A 1 184 ? 18.025 -10.519 -3.756 1.00 85.06 184 ARG A CA 1
ATOM 1430 C C . ARG A 1 184 ? 16.987 -11.387 -3.048 1.00 85.06 184 ARG A C 1
ATOM 1432 O O . ARG A 1 184 ? 16.368 -12.228 -3.689 1.00 85.06 184 ARG A O 1
ATOM 1439 N N . ASP A 1 185 ? 16.838 -11.215 -1.745 1.00 84.75 185 ASP A N 1
ATOM 1440 C CA . ASP A 1 185 ? 15.907 -11.952 -0.895 1.00 84.75 185 ASP A CA 1
ATOM 1441 C C . ASP A 1 185 ? 14.469 -11.417 -0.963 1.00 84.75 185 ASP A C 1
ATOM 1443 O O . ASP A 1 185 ? 13.562 -12.063 -0.444 1.00 84.75 185 ASP A O 1
ATOM 1447 N N . PHE A 1 186 ? 14.230 -10.304 -1.666 1.00 84.25 186 PHE A N 1
ATOM 1448 C CA . PHE A 1 186 ? 12.897 -9.731 -1.858 1.00 84.25 186 PHE A CA 1
ATOM 1449 C C . PHE A 1 186 ? 11.872 -10.759 -2.360 1.00 84.25 186 PHE A C 1
ATOM 1451 O O . PHE A 1 186 ? 10.773 -10.855 -1.814 1.00 84.25 186 PHE A O 1
ATOM 1458 N N . ASP A 1 187 ? 12.244 -11.567 -3.358 1.00 77.44 187 ASP A N 1
ATOM 1459 C CA . ASP A 1 187 ? 11.360 -12.591 -3.930 1.00 77.44 187 ASP A CA 1
ATOM 1460 C C . ASP A 1 187 ? 11.005 -13.677 -2.888 1.00 77.44 187 ASP A C 1
ATOM 1462 O O . ASP A 1 187 ? 9.907 -14.225 -2.922 1.00 77.44 187 ASP A O 1
ATOM 1466 N N . ALA A 1 188 ? 11.899 -13.967 -1.932 1.00 78.88 188 ALA A N 1
ATOM 1467 C CA . ALA A 1 188 ? 11.666 -14.945 -0.863 1.00 78.88 188 ALA A CA 1
ATOM 1468 C C . ALA A 1 188 ? 10.803 -14.391 0.284 1.00 78.88 188 ALA A C 1
ATOM 1470 O O . ALA A 1 188 ? 10.142 -15.158 0.985 1.00 78.88 188 ALA A O 1
ATOM 1471 N N . LEU A 1 189 ? 10.816 -13.071 0.478 1.00 77.31 189 LEU A N 1
ATOM 1472 C CA . LEU A 1 189 ? 10.015 -12.361 1.479 1.00 77.31 189 LEU A CA 1
ATOM 1473 C C . LEU A 1 189 ? 8.637 -11.933 0.947 1.00 77.31 189 LEU A C 1
ATOM 1475 O O . LEU A 1 189 ? 7.805 -11.461 1.719 1.00 77.31 189 LEU A O 1
ATOM 1479 N N . SER A 1 190 ? 8.390 -12.107 -0.353 1.00 71.75 190 SER A N 1
ATOM 1480 C CA . SER A 1 190 ? 7.139 -11.745 -1.023 1.00 71.75 190 SER A CA 1
ATOM 1481 C C . SER A 1 190 ? 6.181 -12.936 -1.131 1.00 71.75 190 SER A C 1
ATOM 1483 O O . SER A 1 190 ? 6.605 -14.081 -1.272 1.00 71.75 190 SER A O 1
ATOM 1485 N N . ASP A 1 191 ? 4.867 -12.682 -1.109 1.00 68.75 191 ASP A N 1
ATOM 1486 C CA . ASP A 1 191 ? 3.858 -13.726 -1.349 1.00 68.75 191 ASP A CA 1
ATOM 1487 C C . ASP A 1 191 ? 3.960 -14.237 -2.805 1.00 68.75 191 ASP A C 1
ATOM 1489 O O . ASP A 1 191 ? 3.746 -13.457 -3.737 1.00 68.75 191 ASP A O 1
ATOM 1493 N N . PRO A 1 192 ? 4.248 -15.535 -3.038 1.00 64.88 192 PRO A N 1
ATOM 1494 C CA . PRO A 1 192 ? 4.458 -16.079 -4.381 1.00 64.88 192 PRO A CA 1
ATOM 1495 C C . PRO A 1 192 ? 3.165 -16.220 -5.199 1.00 64.88 192 PRO A C 1
ATOM 1497 O O . PRO A 1 192 ? 3.211 -16.601 -6.372 1.00 64.88 192 PRO A O 1
ATOM 1500 N N . ARG A 1 193 ? 1.988 -15.976 -4.609 1.00 62.03 193 ARG A N 1
ATOM 1501 C CA . ARG A 1 193 ? 0.713 -16.065 -5.333 1.00 62.03 193 ARG A CA 1
ATOM 1502 C C . ARG A 1 193 ? 0.616 -14.953 -6.374 1.00 62.03 193 ARG A C 1
ATOM 1504 O O . ARG A 1 193 ? 0.659 -13.772 -6.038 1.00 62.03 193 ARG A O 1
ATOM 1511 N N . ALA A 1 194 ? 0.380 -15.341 -7.628 1.00 55.75 194 ALA A N 1
ATOM 1512 C CA . ALA A 1 194 ? 0.139 -14.401 -8.716 1.00 55.75 194 ALA A CA 1
ATOM 1513 C C . ALA A 1 194 ? -0.997 -13.431 -8.355 1.00 55.75 194 ALA A C 1
ATOM 1515 O O . ALA A 1 194 ? -2.111 -13.840 -8.007 1.00 55.75 194 ALA A O 1
ATOM 1516 N N . ASN A 1 195 ? -0.712 -12.131 -8.424 1.00 62.44 195 ASN A N 1
ATOM 1517 C CA . ASN A 1 195 ? -1.737 -11.119 -8.256 1.00 62.44 195 ASN A CA 1
ATOM 1518 C C . ASN A 1 195 ? -2.547 -11.021 -9.554 1.00 62.44 195 ASN A C 1
ATOM 1520 O O . ASN A 1 195 ? -1.993 -10.770 -10.617 1.00 62.44 195 ASN A O 1
ATOM 1524 N N . VAL A 1 196 ? -3.862 -11.222 -9.468 1.00 60.00 196 VAL A N 1
ATOM 1525 C CA . VAL A 1 196 ? -4.777 -11.111 -10.622 1.00 60.00 196 VAL A CA 1
ATOM 1526 C C . VAL A 1 196 ? -5.083 -9.642 -10.941 1.00 60.00 196 VAL A C 1
ATOM 1528 O O . VAL A 1 196 ? -5.690 -9.331 -11.958 1.00 60.00 196 VAL A O 1
ATOM 1531 N N . ARG A 1 197 ? -4.693 -8.716 -10.058 1.00 71.75 197 ARG A N 1
ATOM 1532 C CA . ARG A 1 197 ? -5.063 -7.307 -10.175 1.00 71.75 197 ARG A CA 1
ATOM 1533 C C . ARG A 1 197 ? -4.007 -6.512 -10.924 1.00 71.75 197 ARG A C 1
ATOM 1535 O O . ARG A 1 197 ? -2.860 -6.407 -10.481 1.00 71.75 197 ARG A O 1
ATOM 1542 N N . THR A 1 198 ? -4.445 -5.919 -12.022 1.00 80.88 198 THR A N 1
ATOM 1543 C CA . THR A 1 198 ? -3.655 -5.044 -12.876 1.00 80.88 198 THR A CA 1
ATOM 1544 C C . THR A 1 198 ? -4.073 -3.585 -12.710 1.00 80.88 198 THR A C 1
ATOM 1546 O O . THR A 1 198 ? -5.109 -3.270 -12.121 1.00 80.88 198 THR A O 1
ATOM 1549 N N . VAL A 1 199 ? -3.225 -2.683 -13.185 1.00 83.38 199 VAL A N 1
ATOM 1550 C CA . VAL A 1 199 ? -3.537 -1.274 -13.414 1.00 83.38 199 VAL A CA 1
ATOM 1551 C C . VAL A 1 199 ? -3.148 -0.936 -14.843 1.00 83.38 199 VAL A C 1
ATOM 1553 O O . VAL A 1 199 ? -2.109 -1.392 -15.321 1.00 83.38 199 VAL A O 1
ATOM 1556 N N . ASN A 1 200 ? -3.976 -0.144 -15.512 1.00 86.12 200 ASN A N 1
ATOM 1557 C CA . ASN A 1 200 ? -3.666 0.328 -16.848 1.00 86.12 200 ASN A CA 1
ATOM 1558 C C . ASN A 1 200 ? -2.504 1.336 -16.792 1.00 86.12 200 ASN A C 1
ATOM 1560 O O . ASN A 1 200 ? -2.505 2.234 -15.945 1.00 86.12 200 ASN A O 1
ATOM 1564 N N . SER A 1 201 ? -1.518 1.185 -17.675 1.00 87.00 201 SER A N 1
ATOM 1565 C CA . SER A 1 201 ? -0.330 2.039 -17.729 1.00 87.00 201 SER A CA 1
ATOM 1566 C C . SER A 1 201 ? -0.644 3.522 -17.938 1.00 87.00 201 SER A C 1
ATOM 1568 O O . SER A 1 201 ? 0.105 4.347 -17.428 1.00 87.00 201 SER A O 1
ATOM 1570 N N . ASP A 1 202 ? -1.752 3.877 -18.597 1.00 87.44 202 ASP A N 1
ATOM 1571 C CA . ASP A 1 202 ? -2.141 5.279 -18.834 1.00 87.44 202 ASP A CA 1
ATO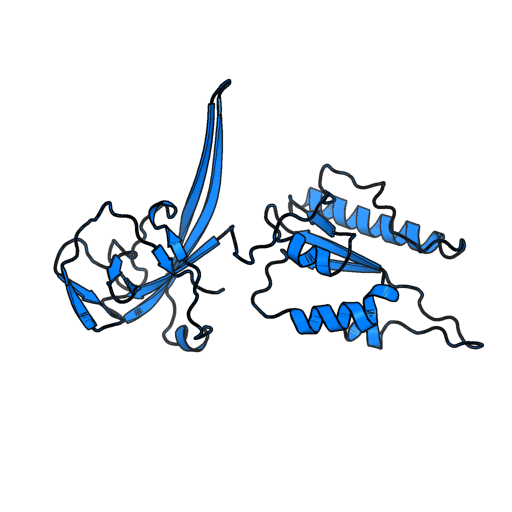M 1572 C C . ASP A 1 202 ? -2.505 6.011 -17.541 1.00 87.44 202 ASP A C 1
ATOM 1574 O O . ASP A 1 202 ? -2.423 7.236 -17.457 1.00 87.44 202 ASP A O 1
ATOM 1578 N N . LEU A 1 203 ? -2.888 5.259 -16.507 1.00 86.94 203 LEU A N 1
ATOM 1579 C CA . LEU A 1 203 ? -3.150 5.812 -15.185 1.00 86.94 203 LEU A CA 1
ATOM 1580 C C . LEU A 1 203 ? -1.856 6.063 -14.403 1.00 86.94 203 LEU A C 1
ATOM 1582 O O . LEU A 1 203 ? -1.917 6.688 -13.348 1.00 86.94 203 LEU A O 1
ATOM 1586 N N . LEU A 1 204 ? -0.701 5.571 -14.863 1.00 89.25 204 LEU A N 1
ATOM 1587 C CA . LEU A 1 204 ? 0.584 5.710 -14.180 1.00 89.25 204 LEU A CA 1
ATOM 1588 C C . LEU A 1 204 ? 1.383 6.868 -14.782 1.00 89.25 204 LEU A C 1
ATOM 1590 O O . LEU A 1 204 ? 1.915 6.796 -15.885 1.00 89.25 204 LEU A O 1
ATOM 1594 N N . ILE A 1 205 ? 1.498 7.949 -14.020 1.00 89.12 205 ILE A N 1
ATOM 1595 C CA . ILE A 1 205 ? 2.114 9.195 -14.461 1.00 89.12 205 ILE A CA 1
ATOM 1596 C C . ILE A 1 205 ? 3.546 9.272 -13.934 1.00 89.12 205 ILE A C 1
ATOM 1598 O O . ILE A 1 205 ? 3.788 9.397 -12.730 1.00 89.12 205 ILE A O 1
ATOM 1602 N N . GLY A 1 206 ? 4.494 9.272 -14.869 1.00 88.75 206 GLY A N 1
ATOM 1603 C CA . GLY A 1 206 ? 5.923 9.432 -14.615 1.00 88.75 206 GLY A CA 1
ATOM 1604 C C . GLY A 1 206 ? 6.709 8.152 -14.882 1.00 88.75 206 GLY A C 1
ATOM 1605 O O . GLY A 1 206 ? 6.356 7.077 -14.412 1.00 88.75 206 GLY A O 1
ATOM 1606 N N . THR A 1 207 ? 7.814 8.281 -15.615 1.00 88.12 207 THR A N 1
ATOM 1607 C CA . THR A 1 207 ? 8.711 7.164 -15.924 1.00 88.12 207 THR A CA 1
ATOM 1608 C C . THR A 1 207 ? 10.013 7.343 -15.150 1.00 88.12 207 THR A C 1
ATOM 1610 O O . THR A 1 207 ? 10.757 8.287 -15.425 1.00 88.12 207 THR A O 1
ATOM 1613 N N . PRO A 1 208 ? 10.307 6.481 -14.166 1.00 92.88 208 PRO A N 1
ATOM 1614 C CA . PRO A 1 208 ? 11.537 6.598 -13.402 1.00 92.88 208 PRO A CA 1
ATOM 1615 C C . PRO A 1 208 ? 12.736 5.943 -14.089 1.00 92.88 208 PRO A C 1
ATOM 1617 O O . PRO A 1 208 ? 12.580 5.043 -14.915 1.00 92.88 208 PRO A O 1
ATOM 1620 N N . GLY A 1 209 ? 13.934 6.321 -13.639 1.00 94.62 209 GLY A N 1
ATOM 1621 C CA . GLY A 1 209 ? 15.172 5.596 -13.916 1.00 94.62 209 GLY A CA 1
ATOM 1622 C C . GLY A 1 209 ? 15.401 4.410 -12.972 1.00 94.62 209 GLY A C 1
ATOM 1623 O O . GLY A 1 209 ? 14.812 4.303 -11.896 1.00 94.62 209 GLY A O 1
ATOM 1624 N N . CYS A 1 210 ? 16.276 3.494 -13.380 1.00 96.44 210 CYS A N 1
ATOM 1625 C CA . CYS A 1 210 ? 16.631 2.311 -12.608 1.00 96.44 210 CYS A CA 1
ATOM 1626 C C . CYS A 1 210 ? 17.544 2.676 -11.427 1.00 96.44 210 CYS A C 1
ATOM 1628 O O . CYS A 1 210 ? 18.621 3.232 -11.660 1.00 96.44 210 CYS A O 1
ATOM 1630 N N . PRO A 1 211 ? 17.206 2.279 -10.186 1.00 96.38 211 PRO A N 1
ATOM 1631 C CA . PRO A 1 211 ? 18.014 2.602 -9.010 1.00 96.38 211 PRO A CA 1
ATOM 1632 C C . PRO A 1 211 ? 19.321 1.798 -8.936 1.00 96.38 211 PRO A C 1
ATOM 1634 O O . PRO A 1 211 ? 20.212 2.159 -8.177 1.00 96.38 211 PRO A O 1
ATOM 1637 N N . HIS A 1 212 ? 19.442 0.708 -9.704 1.00 96.00 212 HIS A N 1
ATOM 1638 C CA . HIS A 1 212 ? 20.607 -0.184 -9.661 1.00 96.00 212 HIS A CA 1
ATOM 1639 C C . HIS A 1 212 ? 21.673 0.163 -10.698 1.00 96.00 212 HIS A C 1
ATOM 1641 O O . HIS A 1 212 ? 22.856 0.166 -10.381 1.00 96.00 212 HIS A O 1
ATOM 1647 N N . CYS A 1 213 ? 21.271 0.417 -11.946 1.00 95.19 213 CYS A N 1
ATOM 1648 C CA . CYS A 1 213 ? 22.210 0.614 -13.057 1.00 95.19 213 CYS A CA 1
ATOM 1649 C C . CYS A 1 213 ? 22.127 1.993 -13.717 1.00 95.19 213 CYS A C 1
ATOM 1651 O O . CYS A 1 213 ? 22.907 2.264 -14.623 1.00 95.19 213 CYS A O 1
ATOM 1653 N N . GLY A 1 214 ? 21.187 2.851 -13.305 1.00 93.81 214 GLY A N 1
ATOM 1654 C CA . GLY A 1 214 ? 21.045 4.201 -13.852 1.00 93.81 214 GLY A CA 1
ATOM 1655 C C . GLY A 1 214 ? 20.389 4.286 -15.234 1.00 93.81 214 GLY A C 1
ATOM 1656 O O . GLY A 1 214 ? 20.336 5.376 -15.797 1.00 93.81 214 GLY A O 1
ATOM 1657 N N . ASN A 1 215 ? 19.864 3.181 -15.778 1.00 95.81 215 ASN A N 1
ATOM 1658 C CA . ASN A 1 215 ? 19.082 3.216 -17.019 1.00 95.81 215 ASN A CA 1
ATOM 1659 C C . ASN A 1 215 ? 17.928 4.234 -16.891 1.00 95.81 215 ASN A C 1
ATOM 1661 O O . ASN A 1 215 ? 17.236 4.210 -15.872 1.00 95.81 215 ASN A O 1
ATOM 1665 N N . PRO A 1 216 ? 17.672 5.089 -17.894 1.00 93.75 216 PRO A N 1
ATOM 1666 C CA . PRO A 1 216 ? 16.696 6.174 -17.804 1.00 93.75 216 PRO A CA 1
ATOM 1667 C C . PRO A 1 216 ? 15.240 5.699 -17.748 1.00 93.75 216 PRO A C 1
ATOM 1669 O O . PRO A 1 216 ? 14.395 6.432 -17.248 1.00 93.75 216 PRO A O 1
ATOM 1672 N N . ILE A 1 217 ? 14.941 4.492 -18.239 1.00 94.06 217 ILE A N 1
ATOM 1673 C CA . ILE A 1 217 ? 13.584 3.939 -18.273 1.00 94.06 217 ILE A CA 1
ATOM 1674 C C . ILE A 1 217 ? 13.562 2.659 -17.441 1.00 94.06 217 ILE A C 1
ATOM 1676 O O . ILE A 1 217 ? 14.209 1.676 -17.790 1.00 94.06 217 ILE A O 1
ATOM 1680 N N . ALA A 1 218 ? 12.809 2.649 -16.344 1.00 94.19 218 ALA A N 1
ATOM 1681 C CA . ALA A 1 218 ? 12.622 1.487 -15.470 1.00 94.19 218 ALA A CA 1
ATOM 1682 C C . ALA A 1 218 ? 11.271 0.770 -15.667 1.00 94.19 218 ALA A C 1
ATOM 1684 O O . ALA A 1 218 ? 10.961 -0.158 -14.920 1.00 94.19 218 ALA A O 1
ATOM 1685 N N . PHE A 1 219 ? 10.479 1.194 -16.655 1.00 93.44 219 PHE A N 1
ATOM 1686 C CA . PHE A 1 219 ? 9.102 0.742 -16.877 1.00 93.44 219 PHE A CA 1
ATOM 1687 C C . PHE A 1 219 ? 8.896 0.102 -18.264 1.00 93.44 219 PHE A C 1
ATOM 1689 O O . PHE A 1 219 ? 7.868 0.301 -18.898 1.00 93.44 219 PHE A O 1
ATOM 1696 N N . ALA A 1 220 ? 9.873 -0.647 -18.783 1.00 92.44 220 ALA A N 1
ATOM 1697 C CA . ALA A 1 220 ? 9.655 -1.438 -19.996 1.00 92.44 220 ALA A CA 1
ATOM 1698 C C . ALA A 1 220 ? 9.004 -2.775 -19.631 1.00 92.44 220 ALA A C 1
ATOM 1700 O O . ALA A 1 220 ? 9.385 -3.385 -18.633 1.00 92.44 220 ALA A O 1
ATOM 1701 N N . MET A 1 221 ? 8.052 -3.256 -20.430 1.00 90.81 221 MET A N 1
ATOM 1702 C CA . MET A 1 221 ? 7.376 -4.529 -20.179 1.00 90.81 221 MET A CA 1
ATOM 1703 C C . MET A 1 221 ? 7.716 -5.554 -21.261 1.00 90.81 221 MET A C 1
ATOM 1705 O O . MET A 1 221 ? 7.595 -5.298 -22.454 1.00 90.81 221 MET A O 1
ATOM 1709 N N . CYS A 1 222 ? 8.130 -6.746 -20.838 1.00 90.69 222 CYS A N 1
ATOM 1710 C CA . CYS A 1 222 ? 8.263 -7.894 -21.727 1.00 90.69 222 CYS A CA 1
ATOM 1711 C C . CYS A 1 222 ? 6.904 -8.581 -21.915 1.00 90.69 222 CYS A C 1
ATOM 1713 O O . CYS A 1 222 ? 6.092 -8.627 -20.994 1.00 90.69 222 CYS A O 1
ATOM 1715 N N . SER A 1 223 ? 6.702 -9.249 -23.051 1.00 87.62 223 SER A N 1
ATOM 1716 C CA . SER A 1 223 ? 5.534 -10.104 -23.302 1.00 87.62 223 SER A CA 1
ATOM 1717 C C . SER A 1 223 ? 5.353 -11.251 -22.289 1.00 87.62 223 SER A C 1
ATOM 1719 O O . SER A 1 223 ? 4.301 -11.881 -22.263 1.00 87.62 223 SER A O 1
ATOM 1721 N N . CYS A 1 224 ? 6.362 -11.562 -21.463 1.00 86.62 224 CYS A N 1
ATOM 1722 C CA . CYS A 1 224 ? 6.230 -12.494 -20.337 1.00 86.62 224 CYS A CA 1
ATOM 1723 C C . CYS A 1 224 ? 5.621 -11.856 -19.070 1.00 86.62 224 CYS A C 1
ATOM 1725 O O . CYS A 1 224 ? 5.504 -12.537 -18.054 1.00 86.62 224 CYS A O 1
ATOM 1727 N N . GLY A 1 225 ? 5.286 -10.562 -19.102 1.00 85.75 225 GLY A N 1
ATOM 1728 C CA . GLY A 1 225 ? 4.744 -9.791 -17.978 1.00 85.75 225 GLY A CA 1
ATOM 1729 C C . GLY A 1 225 ? 5.799 -9.208 -17.031 1.00 85.75 225 GLY A C 1
ATOM 1730 O O . GLY A 1 225 ? 5.452 -8.523 -16.075 1.00 85.75 225 GLY A O 1
ATOM 1731 N N . THR A 1 226 ? 7.093 -9.453 -17.272 1.00 90.75 226 THR A N 1
ATOM 1732 C CA . THR A 1 226 ? 8.166 -8.852 -16.463 1.00 90.75 226 THR A CA 1
ATOM 1733 C C . THR A 1 226 ? 8.351 -7.387 -16.841 1.00 90.75 226 THR A C 1
ATOM 1735 O O . THR A 1 226 ? 8.647 -7.087 -17.999 1.00 90.75 226 THR A O 1
ATOM 1738 N N . VAL A 1 227 ? 8.249 -6.498 -15.853 1.00 93.56 227 VAL A N 1
ATOM 1739 C CA . VAL A 1 227 ? 8.675 -5.099 -15.973 1.00 93.56 227 VAL A CA 1
ATOM 1740 C C . VAL A 1 227 ? 10.173 -5.001 -15.666 1.00 93.56 227 VAL A C 1
ATOM 1742 O O . VAL A 1 227 ? 10.667 -5.634 -14.730 1.00 93.56 227 VAL A O 1
ATOM 1745 N N . PHE A 1 228 ? 10.931 -4.252 -16.460 1.00 95.38 228 PHE A N 1
ATOM 1746 C CA . PHE A 1 228 ? 12.382 -4.141 -16.325 1.00 95.38 228 PHE A CA 1
ATOM 1747 C C . PHE A 1 228 ? 12.926 -2.821 -16.877 1.00 95.38 228 PHE A C 1
ATOM 1749 O O . PHE A 1 228 ? 12.212 -2.050 -17.522 1.00 95.38 228 PHE A O 1
ATOM 1756 N N . CYS A 1 229 ? 14.200 -2.541 -16.592 1.00 96.00 229 CYS A N 1
ATOM 1757 C CA . CYS A 1 229 ? 14.840 -1.309 -17.038 1.00 96.00 229 CYS A CA 1
ATOM 1758 C C . CYS A 1 229 ? 15.570 -1.444 -18.377 1.00 96.00 229 CYS A C 1
ATOM 1760 O O . CYS A 1 229 ? 16.213 -2.455 -18.662 1.00 96.00 229 CYS A O 1
ATOM 1762 N N . VAL A 1 230 ? 15.550 -0.375 -19.171 1.00 95.19 230 VAL A N 1
ATOM 1763 C CA . VAL A 1 230 ? 16.160 -0.292 -20.503 1.00 95.19 230 VAL A CA 1
ATOM 1764 C C . VAL A 1 230 ? 16.825 1.065 -20.714 1.00 95.19 230 VAL A C 1
ATOM 1766 O O . VAL A 1 230 ? 16.427 2.069 -20.120 1.00 95.19 230 VAL A O 1
ATOM 1769 N N . GLN A 1 231 ? 17.857 1.095 -21.558 1.00 92.75 231 GLN A N 1
ATOM 1770 C CA . GLN A 1 231 ? 18.565 2.335 -21.883 1.00 92.75 231 GLN A CA 1
ATOM 1771 C C . GLN A 1 231 ? 17.725 3.273 -22.767 1.00 92.75 231 GLN A C 1
ATOM 1773 O O . GLN A 1 231 ? 17.894 4.488 -22.723 1.00 92.75 231 GLN A O 1
ATOM 1778 N N . GLY A 1 232 ? 16.826 2.706 -23.569 1.00 88.75 232 GLY A N 1
ATOM 1779 C CA . GLY A 1 232 ? 16.040 3.401 -24.579 1.00 88.75 232 GLY A CA 1
ATOM 1780 C C . GLY A 1 232 ? 15.481 2.404 -25.591 1.00 88.75 232 GLY A C 1
ATOM 1781 O O . GLY A 1 232 ? 15.378 1.213 -25.293 1.00 88.75 232 GLY A O 1
ATOM 1782 N N . ALA A 1 233 ? 15.146 2.896 -26.783 1.00 89.06 233 ALA A N 1
ATOM 1783 C CA . ALA A 1 233 ? 14.802 2.041 -27.914 1.00 89.06 233 ALA A CA 1
ATOM 1784 C C . ALA A 1 233 ? 16.014 1.213 -28.384 1.00 89.06 233 ALA A C 1
ATOM 1786 O O . ALA A 1 233 ? 17.162 1.642 -28.238 1.00 89.06 233 ALA A O 1
ATOM 1787 N N . GLY A 1 234 ? 15.739 0.053 -28.972 1.00 89.69 234 GLY A N 1
ATOM 1788 C CA . GLY A 1 234 ? 16.725 -0.913 -29.447 1.00 89.69 234 GLY A CA 1
ATOM 1789 C C . GLY A 1 234 ? 16.702 -2.212 -28.650 1.00 89.69 234 GLY A C 1
ATOM 1790 O O . GLY A 1 234 ? 15.792 -2.479 -27.863 1.00 89.69 234 GLY A O 1
ATOM 1791 N N . THR A 1 235 ? 17.708 -3.042 -28.874 1.00 91.75 235 THR A N 1
ATOM 1792 C CA . THR A 1 235 ? 17.738 -4.400 -28.343 1.00 91.75 235 THR A CA 1
ATOM 1793 C C . THR A 1 235 ? 17.992 -4.428 -26.831 1.00 91.75 235 THR A C 1
ATOM 1795 O O . THR A 1 235 ? 18.904 -3.774 -26.321 1.00 91.75 235 THR A O 1
ATOM 1798 N N . ALA A 1 236 ? 17.183 -5.194 -26.100 1.00 92.50 236 ALA A N 1
ATOM 1799 C CA . ALA A 1 236 ? 17.291 -5.389 -24.659 1.00 92.50 236 ALA A CA 1
ATOM 1800 C C . ALA A 1 236 ? 17.002 -6.845 -24.279 1.00 92.50 236 ALA A C 1
ATOM 1802 O O . ALA A 1 236 ? 16.156 -7.505 -24.881 1.00 92.50 236 ALA A O 1
ATOM 1803 N N . GLN A 1 237 ? 17.662 -7.343 -23.235 1.00 94.50 237 GLN A N 1
ATOM 1804 C CA . GLN A 1 237 ? 17.419 -8.691 -22.726 1.00 94.50 237 GLN A CA 1
ATOM 1805 C C . GLN A 1 237 ? 16.491 -8.652 -21.510 1.00 94.50 237 GLN A C 1
ATOM 1807 O O . GLN A 1 237 ? 16.758 -7.960 -20.527 1.00 94.50 237 GLN A O 1
ATOM 1812 N N . CYS A 1 238 ? 15.405 -9.428 -21.539 1.00 94.25 238 CYS A N 1
ATOM 1813 C CA . CYS A 1 238 ? 14.510 -9.524 -20.390 1.00 94.25 238 CYS A CA 1
ATOM 1814 C C . CYS A 1 238 ? 15.190 -10.286 -19.237 1.00 94.25 238 CYS A C 1
ATOM 1816 O O . CYS A 1 238 ? 15.513 -11.462 -19.405 1.00 94.25 238 CYS A O 1
ATOM 1818 N N . PRO A 1 239 ? 15.324 -9.708 -18.029 1.00 93.56 239 PRO A N 1
ATOM 1819 C CA . PRO A 1 239 ? 15.932 -10.400 -16.889 1.00 93.56 239 PRO A CA 1
ATOM 1820 C C . PRO A 1 239 ? 15.059 -11.529 -16.311 1.00 93.56 239 PRO A C 1
ATOM 1822 O O . PRO A 1 239 ? 15.529 -12.279 -15.461 1.00 93.56 239 PRO A O 1
ATOM 1825 N N . GLY A 1 240 ? 13.788 -11.633 -16.723 1.00 88.81 240 GLY A N 1
ATOM 1826 C CA . GLY A 1 240 ? 12.854 -12.662 -16.257 1.00 88.81 240 GLY A CA 1
ATOM 1827 C C . GLY A 1 240 ? 12.823 -13.915 -17.134 1.00 88.81 240 GLY A C 1
ATOM 1828 O O . GLY A 1 240 ? 12.888 -15.024 -16.616 1.00 88.81 240 GLY A O 1
ATOM 1829 N N . CYS A 1 241 ? 12.716 -13.751 -18.459 1.00 92.62 241 CYS A N 1
ATOM 1830 C CA . CYS A 1 241 ? 12.633 -14.87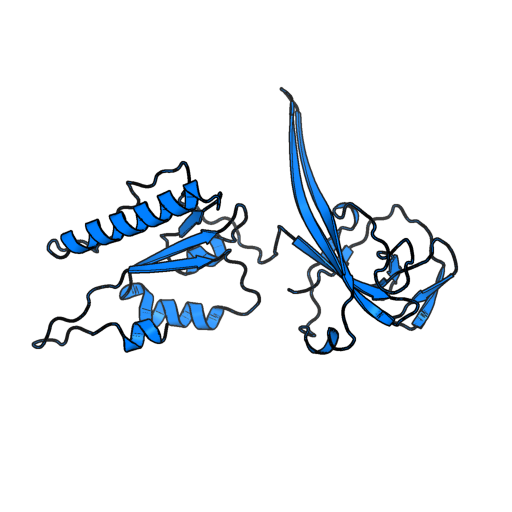2 -19.408 1.00 92.62 241 CYS A CA 1
ATOM 1831 C C . CYS A 1 241 ? 13.880 -15.049 -20.290 1.00 92.62 241 CYS A C 1
ATOM 1833 O O . CYS A 1 241 ? 13.893 -15.941 -21.134 1.00 92.62 241 CYS A O 1
ATOM 1835 N N . GLU A 1 242 ? 14.885 -14.184 -20.127 1.00 92.81 242 GLU A N 1
ATOM 1836 C CA . GLU A 1 242 ? 16.180 -14.180 -20.831 1.00 92.81 242 GLU A CA 1
ATOM 1837 C C . GLU A 1 242 ? 16.114 -14.023 -22.358 1.00 92.81 242 GLU A C 1
ATOM 1839 O O . GLU A 1 242 ? 17.140 -14.094 -23.036 1.00 92.81 242 GLU A O 1
ATOM 1844 N N . ARG A 1 243 ? 14.928 -13.731 -22.905 1.00 92.06 243 ARG A N 1
ATOM 1845 C CA . ARG A 1 243 ? 14.748 -13.438 -24.329 1.00 92.06 243 ARG A CA 1
ATOM 1846 C C . ARG A 1 243 ? 15.270 -12.051 -24.671 1.00 92.0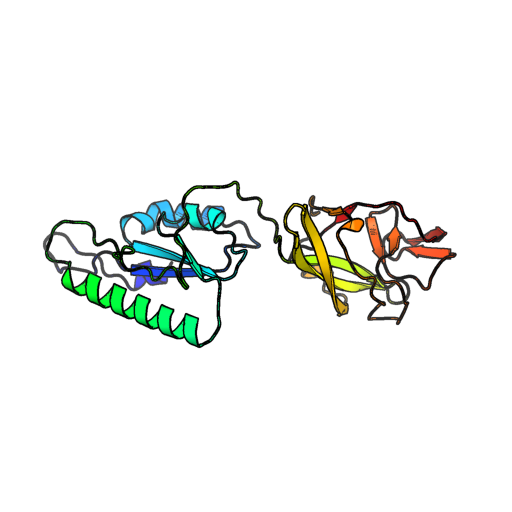6 243 ARG A C 1
ATOM 1848 O O . ARG A 1 243 ? 15.068 -11.095 -23.920 1.00 92.06 243 ARG A O 1
ATOM 1855 N N . GLU A 1 244 ? 15.886 -11.970 -25.837 1.00 92.88 244 GLU A N 1
ATOM 1856 C CA . GLU A 1 244 ? 16.247 -10.725 -26.495 1.00 92.88 244 GLU A CA 1
ATOM 1857 C C . GLU A 1 244 ? 15.004 -10.125 -27.162 1.00 92.88 244 GLU A C 1
ATOM 1859 O O . GLU A 1 244 ? 14.198 -10.838 -27.766 1.00 92.88 244 GLU A O 1
ATOM 1864 N N . LEU A 1 245 ? 14.801 -8.826 -26.972 1.00 90.56 245 LEU A N 1
ATOM 1865 C CA . LEU A 1 245 ? 13.617 -8.099 -27.402 1.00 90.56 245 LEU A CA 1
ATOM 1866 C C . LEU A 1 245 ? 14.045 -6.790 -28.055 1.00 90.56 245 LEU A C 1
ATOM 1868 O O . LEU A 1 245 ? 14.937 -6.112 -27.551 1.00 90.56 245 LEU A O 1
ATOM 1872 N N . GLU A 1 246 ? 13.347 -6.393 -29.110 1.00 91.62 246 GLU A N 1
ATOM 1873 C CA . GLU A 1 246 ? 13.510 -5.066 -29.695 1.00 91.62 246 GLU A CA 1
ATOM 1874 C C . GLU A 1 246 ? 12.552 -4.095 -28.996 1.00 91.62 246 GLU A C 1
ATOM 1876 O O . GLU A 1 246 ? 11.330 -4.228 -29.089 1.00 91.62 246 GLU A O 1
ATOM 1881 N N . MET A 1 247 ? 13.098 -3.147 -28.237 1.00 89.06 247 MET A N 1
ATOM 1882 C CA . MET A 1 247 ? 12.321 -2.155 -27.500 1.00 89.06 247 MET A CA 1
ATOM 1883 C C . MET A 1 247 ? 12.049 -0.944 -28.381 1.00 89.06 247 MET A C 1
ATOM 1885 O O . MET A 1 247 ? 12.942 -0.399 -29.026 1.00 89.06 247 MET A O 1
ATOM 1889 N N . SER A 1 248 ? 10.812 -0.474 -28.359 1.00 85.69 248 SER A N 1
ATOM 1890 C CA . SER A 1 248 ? 10.413 0.785 -28.977 1.00 85.69 248 SER A CA 1
ATOM 1891 C C . SER A 1 248 ? 9.459 1.514 -28.041 1.00 85.69 248 SER A C 1
ATOM 1893 O O . SER A 1 248 ? 8.857 0.900 -27.160 1.00 85.69 248 SER A O 1
ATOM 1895 N N . ALA A 1 249 ? 9.367 2.833 -28.190 1.00 79.94 249 ALA A N 1
ATOM 1896 C CA . ALA A 1 249 ? 8.319 3.582 -27.519 1.00 79.94 249 ALA A CA 1
ATOM 1897 C C . ALA A 1 249 ? 6.984 3.232 -28.188 1.00 79.94 249 ALA A C 1
ATOM 1899 O O . ALA A 1 249 ? 6.855 3.365 -29.405 1.00 79.94 249 ALA A O 1
ATOM 1900 N N . SER A 1 250 ? 6.018 2.776 -27.398 1.00 71.75 250 SER A N 1
ATOM 1901 C CA . SER A 1 250 ? 4.646 2.548 -27.835 1.00 71.75 250 SER A CA 1
ATOM 1902 C C . SER A 1 250 ? 3.715 3.463 -27.052 1.00 71.75 250 SER A C 1
ATOM 1904 O O . SER A 1 250 ? 3.808 3.516 -25.828 1.00 71.75 250 SER A O 1
ATOM 1906 N N . ASP A 1 251 ? 2.786 4.110 -27.751 1.00 66.12 251 ASP A N 1
ATOM 1907 C CA . ASP A 1 251 ? 1.660 4.828 -27.132 1.00 66.12 251 ASP A CA 1
ATOM 1908 C C . ASP A 1 251 ? 0.503 3.872 -26.771 1.00 66.12 251 ASP A C 1
ATOM 1910 O O . ASP A 1 251 ? -0.563 4.300 -26.337 1.00 66.12 251 ASP A O 1
ATOM 1914 N N . GLU A 1 252 ? 0.686 2.565 -26.984 1.00 74.12 252 GLU A N 1
ATOM 1915 C CA . GLU A 1 252 ? -0.295 1.553 -26.607 1.00 74.12 252 GLU A CA 1
ATOM 1916 C C . GLU A 1 252 ? -0.251 1.291 -25.102 1.00 74.12 252 GLU A C 1
ATOM 1918 O O . GLU A 1 252 ? 0.774 0.890 -24.542 1.00 74.12 252 GLU A O 1
ATOM 1923 N N . ALA A 1 253 ? -1.402 1.490 -24.465 1.00 77.06 253 ALA A N 1
ATOM 1924 C CA . ALA A 1 253 ? -1.608 1.187 -23.065 1.00 77.06 253 ALA A CA 1
ATOM 1925 C C . ALA A 1 253 ? -1.583 -0.323 -22.812 1.00 77.06 253 ALA A C 1
ATOM 1927 O O . ALA A 1 253 ? -2.119 -1.117 -23.590 1.00 77.06 253 ALA A O 1
ATOM 1928 N N . PHE A 1 254 ? -1.030 -0.726 -21.673 1.00 82.44 254 PHE A N 1
ATOM 1929 C CA . PHE A 1 254 ? -1.017 -2.115 -21.240 1.00 82.44 254 PHE A CA 1
ATOM 1930 C C . PHE A 1 254 ? -1.317 -2.249 -19.751 1.00 82.44 254 PHE A C 1
ATOM 1932 O O . PHE A 1 254 ? -1.112 -1.337 -18.952 1.00 82.44 254 PHE A O 1
ATOM 1939 N N . ASP A 1 255 ? -1.802 -3.425 -19.374 1.00 84.44 255 ASP A N 1
ATOM 1940 C CA . ASP A 1 255 ? -2.135 -3.741 -17.994 1.00 84.44 255 ASP A CA 1
ATOM 1941 C C . ASP A 1 255 ? -0.915 -4.278 -17.242 1.00 84.44 255 ASP A C 1
ATOM 1943 O O . ASP A 1 255 ? -0.310 -5.282 -17.622 1.00 84.44 255 ASP A O 1
ATOM 1947 N N . VAL A 1 256 ? -0.576 -3.625 -16.132 1.00 84.44 256 VAL A N 1
ATOM 1948 C CA . VAL A 1 256 ? 0.580 -3.962 -15.297 1.00 84.44 256 VAL A CA 1
ATOM 1949 C C . VAL A 1 256 ? 0.128 -4.572 -13.987 1.00 84.44 256 VAL A C 1
ATOM 1951 O O . VAL A 1 256 ? -0.703 -4.010 -13.275 1.00 84.44 256 VAL A O 1
ATOM 1954 N N . VAL A 1 257 ? 0.701 -5.723 -13.642 1.00 82.88 257 VAL A N 1
ATOM 1955 C CA . VAL A 1 257 ? 0.410 -6.405 -12.379 1.00 82.88 257 VAL A CA 1
ATOM 1956 C C . VAL A 1 257 ? 0.910 -5.570 -11.205 1.00 82.88 257 VAL A C 1
ATOM 1958 O O . VAL A 1 257 ? 2.061 -5.132 -11.164 1.00 82.88 257 VAL A O 1
ATOM 1961 N N . ARG A 1 258 ? 0.038 -5.381 -10.216 1.00 80.62 258 ARG A N 1
ATOM 1962 C CA . ARG A 1 258 ? 0.370 -4.658 -8.988 1.00 80.62 258 ARG A CA 1
ATOM 1963 C C . ARG A 1 258 ? 1.132 -5.564 -8.022 1.00 80.62 258 ARG A C 1
ATOM 1965 O O . ARG A 1 258 ? 0.731 -6.707 -7.793 1.00 80.62 258 ARG A O 1
ATOM 1972 N N . GLY A 1 259 ? 2.183 -5.039 -7.406 1.00 67.88 259 GLY A N 1
ATOM 1973 C CA . GLY A 1 259 ? 2.840 -5.649 -6.255 1.00 67.88 259 GLY A CA 1
ATOM 1974 C C . GLY A 1 259 ? 1.867 -5.769 -5.082 1.00 67.88 259 GLY A C 1
ATOM 1975 O O . GLY A 1 259 ? 1.017 -4.897 -4.875 1.00 67.88 259 GLY A O 1
ATOM 1976 N N . ARG A 1 260 ? 1.964 -6.872 -4.339 1.00 62.81 260 ARG A N 1
ATOM 1977 C CA . ARG A 1 260 ? 1.320 -6.998 -3.028 1.00 62.81 260 ARG A CA 1
ATOM 1978 C C . ARG A 1 260 ? 2.213 -6.296 -2.007 1.00 62.81 260 ARG A C 1
ATOM 1980 O O . ARG A 1 260 ? 3.426 -6.484 -2.053 1.00 62.81 260 ARG A O 1
ATOM 1987 N N . GLY A 1 261 ? 1.611 -5.443 -1.181 1.00 49.31 261 GLY A N 1
ATOM 1988 C CA . GLY A 1 261 ? 2.259 -4.936 0.029 1.00 49.31 261 GLY A CA 1
ATOM 1989 C C . GLY A 1 261 ? 2.379 -6.025 1.082 1.00 49.31 261 GLY A C 1
ATOM 1990 O O . GLY A 1 261 ? 1.590 -6.996 1.004 1.00 49.31 261 GLY A O 1
#